Protein AF-0000000079482031 (afdb_homodimer)

Structure (mmCIF, N/CA/C/O backbone):
data_AF-0000000079482031-model_v1
#
loop_
_entity.id
_entity.type
_entity.pdbx_description
1 polymer 'Uncharacterized protein'
#
loop_
_atom_site.group_PDB
_atom_site.id
_atom_site.type_symbol
_atom_site.label_atom_id
_atom_site.label_alt_id
_atom_site.label_comp_id
_atom_site.label_asym_id
_atom_site.label_entity_id
_atom_site.label_seq_id
_atom_site.pdbx_PDB_ins_code
_atom_site.Cartn_x
_atom_site.Cartn_y
_atom_site.Cartn_z
_atom_site.occupancy
_atom_site.B_iso_or_equiv
_atom_site.auth_seq_id
_atom_site.auth_comp_id
_atom_site.auth_asym_id
_atom_site.auth_atom_id
_atom_site.pdbx_PDB_model_num
ATOM 1 N N . MET A 1 1 ? -10.719 22.078 0.914 1 43.09 1 MET A N 1
ATOM 2 C CA . MET A 1 1 ? -10.297 21.297 2.076 1 43.09 1 MET A CA 1
ATOM 3 C C . MET A 1 1 ? -8.875 20.781 1.896 1 43.09 1 MET A C 1
ATOM 5 O O . MET A 1 1 ? -8.547 20.219 0.852 1 43.09 1 MET A O 1
ATOM 9 N N . THR A 1 2 ? -7.809 21.406 2.664 1 61.31 2 THR A N 1
ATOM 10 C CA . THR A 1 2 ? -6.441 20.906 2.568 1 61.31 2 THR A CA 1
ATOM 11 C C . THR A 1 2 ? -6.168 19.875 3.656 1 61.31 2 THR A C 1
ATOM 13 O O . THR A 1 2 ? -6.797 19.906 4.715 1 61.31 2 THR A O 1
ATOM 16 N N . MET A 1 3 ? -5.488 18.828 3.314 1 66.75 3 MET A N 1
ATOM 17 C CA . MET A 1 3 ? -5.086 17.781 4.25 1 66.75 3 MET A CA 1
ATOM 18 C C . MET A 1 3 ? -4.516 18.391 5.531 1 66.75 3 MET A C 1
ATOM 20 O O . MET A 1 3 ? -4.742 17.859 6.621 1 66.75 3 MET A O 1
ATOM 24 N N . SER A 1 4 ? -3.998 19.562 5.426 1 71.5 4 SER A N 1
ATOM 25 C CA . SER A 1 4 ? -3.316 20.172 6.57 1 71.5 4 SER A CA 1
ATOM 26 C C . SER A 1 4 ? -4.312 20.656 7.613 1 71.5 4 SER A C 1
ATOM 28 O O . SER A 1 4 ? -4 20.703 8.805 1 71.5 4 SER A O 1
ATOM 30 N N . GLN A 1 5 ? -5.488 20.938 7.176 1 78.5 5 GLN A N 1
ATOM 31 C CA . GLN A 1 5 ? -6.477 21.438 8.125 1 78.5 5 GLN A CA 1
ATOM 32 C C . GLN A 1 5 ? -7.438 20.328 8.555 1 78.5 5 GLN A C 1
ATOM 34 O O . GLN A 1 5 ? -7.82 20.266 9.727 1 78.5 5 GLN A O 1
ATOM 39 N N . GLU A 1 6 ? -7.648 19.484 7.766 1 85.56 6 GLU A N 1
ATOM 40 C CA . GLU A 1 6 ? -8.703 18.5 7.996 1 85.56 6 GLU A CA 1
ATOM 41 C C . GLU A 1 6 ? -8.18 17.312 8.805 1 85.56 6 GLU A C 1
ATOM 43 O O . GLU A 1 6 ? -8.883 16.797 9.672 1 85.56 6 GLU A O 1
ATOM 48 N N . LEU A 1 7 ? -6.957 16.984 8.555 1 88.81 7 LEU A N 1
ATOM 49 C CA . LEU A 1 7 ? -6.41 15.781 9.172 1 88.81 7 LEU A CA 1
ATOM 50 C C . LEU A 1 7 ? -6.227 15.977 10.672 1 88.81 7 LEU A C 1
ATOM 52 O O . LEU A 1 7 ? -6.664 15.148 11.469 1 88.81 7 LEU A O 1
ATOM 56 N N . PRO A 1 8 ? -5.672 17.172 11.023 1 89.31 8 PRO A N 1
ATOM 57 C CA . PRO A 1 8 ? -5.566 17.391 12.469 1 89.31 8 PRO A CA 1
ATOM 58 C C . PRO A 1 8 ? -6.926 17.406 13.164 1 89.31 8 PRO A C 1
ATOM 60 O O . PRO A 1 8 ? -7.059 16.875 14.273 1 89.31 8 PRO A O 1
ATOM 63 N N . LYS A 1 9 ? -7.898 17.922 12.555 1 90.81 9 LYS A N 1
ATOM 64 C CA . LYS A 1 9 ? -9.242 17.953 13.125 1 90.81 9 LYS A CA 1
ATOM 65 C C . LYS A 1 9 ? -9.805 16.547 13.297 1 90.81 9 LYS A C 1
ATOM 67 O O . LYS A 1 9 ? -10.383 16.219 14.328 1 90.81 9 LYS A O 1
ATOM 72 N N . ALA A 1 10 ? -9.617 15.734 12.344 1 92.38 10 ALA A N 1
ATOM 73 C CA . ALA A 1 10 ? -10.094 14.359 12.406 1 92.38 10 ALA A CA 1
ATOM 74 C C . ALA A 1 10 ? -9.383 13.578 13.508 1 92.38 10 ALA A C 1
ATOM 76 O O . ALA A 1 10 ? -10.016 12.828 14.25 1 92.38 10 ALA A O 1
ATOM 77 N N . LEU A 1 11 ? -8.109 13.82 13.578 1 92.12 11 LEU A N 1
ATOM 78 C CA . LEU A 1 11 ? -7.332 13.102 14.586 1 92.12 11 LEU A CA 1
ATOM 79 C C . LEU A 1 11 ? -7.719 13.547 15.992 1 92.12 11 LEU A C 1
ATOM 81 O O . LEU A 1 11 ? -7.73 12.734 16.922 1 92.12 11 LEU A O 1
ATOM 85 N N . THR A 1 12 ? -7.992 14.812 16.125 1 92.19 12 THR A N 1
ATOM 86 C CA . THR A 1 12 ? -8.445 15.32 17.406 1 92.19 12 THR A CA 1
ATOM 87 C C . THR A 1 12 ? -9.797 14.719 17.781 1 92.19 12 THR A C 1
ATOM 89 O O . THR A 1 12 ? -10.008 14.312 18.938 1 92.19 12 THR A O 1
ATOM 92 N N . LYS A 1 13 ? -10.609 14.617 16.906 1 93.69 13 LYS A N 1
ATOM 93 C CA . LYS A 1 13 ? -11.977 14.156 17.172 1 93.69 13 LYS A CA 1
ATOM 94 C C . LYS A 1 13 ? -12.008 12.656 17.422 1 93.69 13 LYS A C 1
ATOM 96 O O . LYS A 1 13 ? -12.688 12.188 18.344 1 93.69 13 LYS A O 1
ATOM 101 N N . PHE A 1 14 ? -11.289 11.852 16.609 1 94.5 14 PHE A N 1
ATOM 102 C CA . PHE A 1 14 ? -11.484 10.406 16.609 1 94.5 14 PHE A CA 1
ATOM 103 C C . PHE A 1 14 ? -10.344 9.711 17.344 1 94.5 14 PHE A C 1
ATOM 105 O O . PHE A 1 14 ? -10.508 8.586 17.828 1 94.5 14 PHE A O 1
ATOM 112 N N . GLY A 1 15 ? -9.219 10.344 17.328 1 89.75 15 GLY A N 1
ATOM 113 C CA . GLY A 1 15 ? -8.07 9.758 18.016 1 89.75 15 GLY A CA 1
ATOM 114 C C . GLY A 1 15 ? -7.727 8.367 17.516 1 89.75 15 GLY A C 1
ATOM 115 O O . GLY A 1 15 ? -7.562 8.164 16.312 1 89.75 15 GLY A O 1
ATOM 116 N N . SER A 1 16 ? -7.699 7.41 18.5 1 86.81 16 SER A N 1
ATOM 117 C CA . SER A 1 16 ? -7.25 6.059 18.188 1 86.81 16 SER A CA 1
ATOM 118 C C . SER A 1 16 ? -8.367 5.246 17.547 1 86.81 16 SER A C 1
ATOM 120 O O . SER A 1 16 ? -8.141 4.105 17.125 1 86.81 16 SER A O 1
ATOM 122 N N . ASP A 1 17 ? -9.508 5.855 17.391 1 91.06 17 ASP A N 1
ATOM 123 C CA . ASP A 1 17 ? -10.625 5.129 16.797 1 91.06 17 ASP A CA 1
ATOM 124 C C . ASP A 1 17 ? -10.547 5.145 15.266 1 91.06 17 ASP A C 1
ATOM 126 O O . ASP A 1 17 ? -11.367 4.516 14.594 1 91.06 17 ASP A O 1
ATOM 130 N N . ILE A 1 18 ? -9.578 5.883 14.75 1 91.44 18 ILE A N 1
ATOM 131 C CA . ILE A 1 18 ? -9.305 5.809 13.32 1 91.44 18 ILE A CA 1
ATOM 132 C C . ILE A 1 18 ? -7.84 5.453 13.086 1 91.44 18 ILE A C 1
ATOM 134 O O . ILE A 1 18 ? -6.992 5.695 13.945 1 91.44 18 ILE A O 1
ATOM 138 N N . PHE A 1 19 ? -7.598 4.773 12.016 1 91.5 19 PHE A N 1
ATOM 139 C CA . PHE A 1 19 ? -6.266 4.477 11.508 1 91.5 19 PHE A CA 1
ATOM 140 C C . PHE A 1 19 ? -6.027 5.168 10.172 1 91.5 19 PHE A C 1
ATOM 142 O O . PHE A 1 19 ? -6.789 4.977 9.219 1 91.5 19 PHE A O 1
ATOM 149 N N . VAL A 1 20 ? -5.02 6.023 10.18 1 91.62 20 VAL A N 1
ATOM 150 C CA . VAL A 1 20 ? -4.766 6.816 8.977 1 91.62 20 VAL A CA 1
ATOM 151 C C . VAL A 1 20 ? -3.461 6.363 8.328 1 91.62 20 VAL A C 1
ATOM 153 O O . VAL A 1 20 ? -2.43 6.258 9 1 91.62 20 VAL A O 1
ATOM 156 N N . SER A 1 21 ? -3.531 6.047 7.129 1 90.81 21 SER A N 1
ATOM 157 C CA . SER A 1 21 ? -2.348 5.785 6.316 1 90.81 21 SER A CA 1
ATOM 158 C C . SER A 1 21 ? -2.229 6.785 5.172 1 90.81 21 SER A C 1
ATOM 160 O O . SER A 1 21 ? -3.201 7.035 4.457 1 90.81 21 SER A O 1
ATOM 162 N N . LEU A 1 22 ? -1.045 7.32 5.008 1 91.88 22 LEU A N 1
ATOM 163 C CA . LEU A 1 22 ? -0.801 8.328 3.98 1 91.88 22 LEU A CA 1
ATOM 164 C C . LEU A 1 22 ? 0.03 7.746 2.842 1 91.88 22 LEU A C 1
ATOM 166 O O . LEU A 1 22 ? 0.945 6.953 3.076 1 91.88 22 LEU A O 1
ATOM 170 N N . VAL A 1 23 ? -0.318 8.109 1.664 1 93.62 23 VAL A N 1
ATOM 171 C CA . VAL A 1 23 ? 0.453 7.766 0.473 1 93.62 23 VAL A CA 1
ATOM 172 C C . VAL A 1 23 ? 1.045 9.031 -0.14 1 93.62 23 VAL A C 1
ATOM 174 O O . VAL A 1 23 ? 0.424 9.664 -1 1 93.62 23 VAL A O 1
ATOM 177 N N . PRO A 1 24 ? 2.217 9.391 0.284 1 92.69 24 PRO A N 1
ATOM 178 C CA . PRO A 1 24 ? 2.828 10.633 -0.193 1 92.69 24 PRO A CA 1
ATOM 179 C C . PRO A 1 24 ? 3.426 10.5 -1.592 1 92.69 24 PRO A C 1
ATOM 181 O O . PRO A 1 24 ? 4.621 10.234 -1.732 1 92.69 24 PRO A O 1
ATOM 184 N N . TYR A 1 25 ? 2.688 10.719 -2.582 1 91.12 25 TYR A N 1
ATOM 185 C CA . TYR A 1 25 ? 3.156 10.602 -3.959 1 91.12 25 TYR A CA 1
ATOM 186 C C . TYR A 1 25 ? 2.662 11.773 -4.801 1 91.12 25 TYR A C 1
ATOM 188 O O . TYR A 1 25 ? 3.396 12.297 -5.645 1 91.12 25 TYR A O 1
ATOM 196 N N . GLY A 1 26 ? 1.445 12.266 -4.484 1 81.19 26 GLY A N 1
ATOM 197 C CA . GLY A 1 26 ? 0.885 13.359 -5.262 1 81.19 26 GLY A CA 1
ATOM 198 C C . GLY A 1 26 ? 0.771 13.039 -6.742 1 81.19 26 GLY A C 1
ATOM 199 O O . GLY A 1 26 ? 0.485 11.898 -7.117 1 81.19 26 GLY A O 1
ATOM 200 N N . PHE A 1 27 ? 0.741 14.055 -7.512 1 85.06 27 PHE A N 1
ATOM 201 C CA . PHE A 1 27 ? 0.79 13.898 -8.961 1 85.06 27 PHE A CA 1
ATOM 202 C C . PHE A 1 27 ? 2.23 13.773 -9.445 1 85.06 27 PHE A C 1
ATOM 204 O O . PHE A 1 27 ? 2.84 14.758 -9.859 1 85.06 27 PHE A O 1
ATOM 211 N N . ALA A 1 28 ? 2.795 12.695 -9.289 1 89.81 28 ALA A N 1
ATOM 212 C CA . ALA A 1 28 ? 4.184 12.406 -9.633 1 89.81 28 ALA A CA 1
ATOM 213 C C . ALA A 1 28 ? 4.273 11.219 -10.594 1 89.81 28 ALA A C 1
ATOM 215 O O . ALA A 1 28 ? 3.266 10.586 -10.898 1 89.81 28 ALA A O 1
ATOM 216 N N . ASP A 1 29 ? 5.398 11.117 -11.148 1 89.5 29 ASP A N 1
ATOM 217 C CA . ASP A 1 29 ? 5.695 10 -12.039 1 89.5 29 ASP A CA 1
ATOM 218 C C . ASP A 1 29 ? 7.117 9.484 -11.82 1 89.5 29 ASP A C 1
ATOM 220 O O . ASP A 1 29 ? 8.078 10.258 -11.867 1 89.5 29 ASP A O 1
ATOM 224 N N . MET A 1 30 ? 7.172 8.227 -11.508 1 86.88 30 MET A N 1
ATOM 225 C CA . MET A 1 30 ? 8.477 7.605 -11.32 1 86.88 30 MET A CA 1
ATOM 226 C C . MET A 1 30 ? 8.68 6.453 -12.305 1 86.88 30 MET A C 1
ATOM 228 O O . MET A 1 30 ? 7.816 5.582 -12.43 1 86.88 30 MET A O 1
ATOM 232 N N . LYS A 1 31 ? 9.797 6.516 -13.016 1 83.12 31 LYS A N 1
ATOM 233 C CA . LYS A 1 31 ? 10.172 5.457 -13.945 1 83.12 31 LYS A CA 1
ATOM 234 C C . LYS A 1 31 ? 11.531 4.867 -13.594 1 83.12 31 LYS A C 1
ATOM 236 O O . LYS A 1 31 ? 12.461 5.598 -13.242 1 83.12 31 LYS A O 1
ATOM 241 N N . ILE A 1 32 ? 11.516 3.594 -13.562 1 77.94 32 ILE A N 1
ATOM 242 C CA . ILE A 1 32 ? 12.766 2.881 -13.328 1 77.94 32 ILE A CA 1
ATOM 243 C C . ILE A 1 32 ? 13.289 2.311 -14.648 1 77.94 32 ILE A C 1
ATOM 245 O O . ILE A 1 32 ? 12.586 1.565 -15.328 1 77.94 32 ILE A O 1
ATOM 249 N N . GLY A 1 33 ? 14.453 2.711 -14.922 1 77.31 33 GLY A N 1
ATOM 250 C CA . GLY A 1 33 ? 15.062 2.227 -16.141 1 77.31 33 GLY A CA 1
ATOM 251 C C . GLY A 1 33 ? 15.648 0.834 -16.016 1 77.31 33 GLY A C 1
ATOM 252 O O . GLY A 1 33 ? 15.758 0.307 -14.898 1 77.31 33 GLY A O 1
ATOM 253 N N . PRO A 1 34 ? 15.977 0.22 -17.219 1 72.12 34 PRO A N 1
ATOM 254 C CA . PRO A 1 34 ? 16.484 -1.152 -17.234 1 72.12 34 PRO A CA 1
ATOM 255 C C . PRO A 1 34 ? 17.75 -1.324 -16.406 1 72.12 34 PRO A C 1
ATOM 257 O O . PRO A 1 34 ? 18.016 -2.416 -15.891 1 72.12 34 PRO A O 1
ATOM 260 N N . ASN A 1 35 ? 18.531 -0.229 -16.234 1 70.12 35 ASN A N 1
ATOM 261 C CA . ASN A 1 35 ? 19.781 -0.3 -15.477 1 70.12 35 ASN A CA 1
ATOM 262 C C . ASN A 1 35 ? 19.578 0.161 -14.031 1 70.12 35 ASN A C 1
ATOM 264 O O . ASN A 1 35 ? 20.547 0.444 -13.328 1 70.12 35 ASN A O 1
ATOM 268 N N . GLY A 1 36 ? 18.344 0.373 -13.734 1 71.12 36 GLY A N 1
ATOM 269 C CA . GLY A 1 36 ? 18.078 0.812 -12.383 1 71.12 36 GLY A CA 1
ATOM 270 C C . GLY A 1 36 ? 18.031 2.322 -12.234 1 71.12 36 GLY A C 1
ATOM 271 O O . GLY A 1 36 ? 17.875 2.842 -11.133 1 71.12 36 GLY A O 1
ATOM 272 N N . SER A 1 37 ? 18.203 2.984 -13.359 1 79.75 37 SER A N 1
ATOM 273 C CA . SER A 1 37 ? 18.094 4.438 -13.312 1 79.75 37 SER A CA 1
ATOM 274 C C . SER A 1 37 ? 16.703 4.883 -12.883 1 79.75 37 SER A C 1
ATOM 276 O O . SER A 1 37 ? 15.711 4.215 -13.188 1 79.75 37 SER A O 1
ATOM 278 N N . VAL A 1 38 ? 16.75 6.02 -12.094 1 84.31 38 VAL A N 1
ATOM 279 C CA . VAL A 1 38 ? 15.469 6.488 -11.547 1 84.31 38 VAL A CA 1
ATOM 280 C C . VAL A 1 38 ? 15.164 7.883 -12.094 1 84.31 38 VAL A C 1
ATOM 28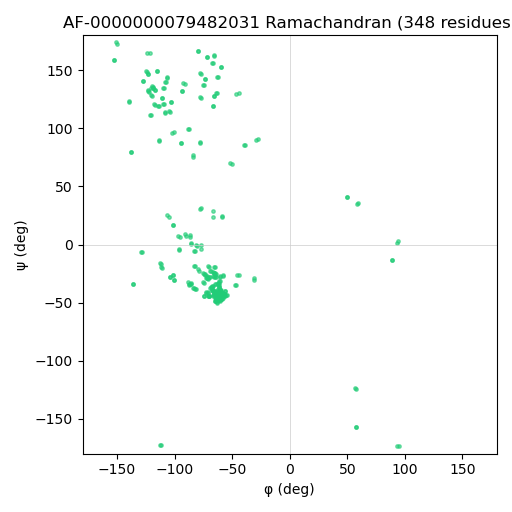2 O O . VAL A 1 38 ? 16 8.781 -12.016 1 84.31 38 VAL A O 1
ATOM 285 N N . ASN A 1 39 ? 14.055 7.973 -12.766 1 86.75 39 ASN A N 1
ATOM 286 C CA . ASN A 1 39 ? 13.477 9.266 -13.117 1 86.75 39 ASN A CA 1
ATOM 287 C C . ASN A 1 39 ? 12.227 9.562 -12.305 1 86.75 39 ASN A C 1
ATOM 289 O O . ASN A 1 39 ? 11.227 8.852 -12.414 1 86.75 39 ASN A O 1
ATOM 293 N N . PHE A 1 40 ? 12.414 10.547 -11.516 1 89.69 40 PHE A N 1
ATOM 294 C CA . PHE A 1 40 ? 11.32 10.922 -10.625 1 89.69 40 PHE A CA 1
ATOM 295 C C . PHE A 1 40 ? 10.883 12.359 -10.875 1 89.69 40 PHE A C 1
ATOM 297 O O . PHE A 1 40 ? 11.633 13.297 -10.609 1 89.69 40 PHE A O 1
ATOM 304 N N . TYR A 1 41 ? 9.68 12.492 -11.406 1 90.25 41 TYR A N 1
ATOM 305 C CA . TYR A 1 41 ? 9.094 13.789 -11.719 1 90.25 41 TYR A CA 1
ATOM 306 C C . TYR A 1 41 ? 7.945 14.117 -10.773 1 90.25 41 TYR A C 1
ATOM 308 O O . TYR A 1 41 ? 7.121 13.258 -10.461 1 90.25 41 TYR A O 1
ATOM 316 N N . CYS A 1 42 ? 7.957 15.32 -10.297 1 90.12 42 CYS A N 1
ATOM 317 C CA . CYS A 1 42 ? 6.879 15.781 -9.438 1 90.12 42 CYS A CA 1
ATOM 318 C C . CYS A 1 42 ? 6.223 17.031 -10.008 1 90.12 42 CYS A C 1
ATOM 320 O O . CYS A 1 42 ? 6.906 17.891 -10.562 1 90.12 42 CYS A O 1
ATOM 322 N N . HIS A 1 43 ? 4.93 17.125 -9.766 1 84.75 43 HIS A N 1
ATOM 323 C CA . HIS A 1 43 ? 4.117 18.188 -10.352 1 84.75 43 HIS A CA 1
ATOM 324 C C . HIS A 1 43 ? 4.605 19.562 -9.914 1 84.75 43 HIS A C 1
ATOM 326 O O . HIS A 1 43 ? 4.668 20.5 -10.727 1 84.75 43 HIS A O 1
ATOM 332 N N . HIS A 1 44 ? 5.035 19.812 -8.656 1 82.94 44 HIS A N 1
ATOM 333 C CA . HIS A 1 44 ? 5.457 21.109 -8.164 1 82.94 44 HIS A CA 1
ATOM 334 C C . HIS A 1 44 ? 6.977 21.188 -8.023 1 82.94 44 HIS A C 1
ATOM 336 O O . HIS A 1 44 ? 7.488 21.844 -7.109 1 82.94 44 HIS A O 1
ATOM 342 N N . GLY A 1 45 ? 7.648 20.328 -8.805 1 86.12 45 GLY A N 1
ATOM 343 C CA . GLY A 1 45 ? 9.094 20.453 -8.922 1 86.12 45 GLY A CA 1
ATOM 344 C C . GLY A 1 45 ? 9.844 19.547 -7.957 1 86.12 45 GLY A C 1
ATOM 345 O O . GLY A 1 45 ? 9.234 18.734 -7.25 1 86.12 45 GLY A O 1
ATOM 346 N N . PRO A 1 46 ? 11.203 19.734 -7.941 1 87 46 PRO A N 1
ATOM 347 C CA . PRO A 1 46 ? 12.086 18.797 -7.227 1 87 46 PRO A CA 1
ATOM 348 C C . PRO A 1 46 ? 11.844 18.812 -5.719 1 87 46 PRO A C 1
ATOM 350 O O . PRO A 1 46 ? 12.008 17.781 -5.059 1 87 46 PRO A O 1
ATOM 353 N N . ASP A 1 47 ? 11.5 19.969 -5.184 1 87.38 47 ASP A N 1
ATOM 354 C CA . ASP A 1 47 ? 11.266 20.047 -3.744 1 87.38 47 ASP A CA 1
ATOM 355 C C . ASP A 1 47 ? 10.125 19.109 -3.324 1 87.38 47 ASP A C 1
ATOM 357 O O . ASP A 1 47 ? 10.172 18.5 -2.252 1 87.38 47 ASP A O 1
ATOM 361 N N . GLU A 1 48 ? 9.109 19.031 -4.141 1 88.19 48 GLU A N 1
ATOM 362 C CA . GLU A 1 48 ? 8.008 18.125 -3.857 1 88.19 48 GLU A CA 1
ATOM 363 C C . GLU A 1 48 ? 8.484 16.672 -3.854 1 88.19 48 GLU A C 1
ATOM 365 O O . GLU A 1 48 ? 8.078 15.883 -2.994 1 88.19 48 GLU A O 1
ATOM 370 N N . CYS A 1 49 ? 9.359 16.359 -4.785 1 92.31 49 CYS A N 1
ATOM 371 C CA . CYS A 1 49 ? 9.914 15.008 -4.852 1 92.31 49 CYS A CA 1
ATOM 372 C C . CYS A 1 49 ? 10.727 14.688 -3.602 1 92.31 49 CYS A C 1
ATOM 374 O O . CYS A 1 49 ? 10.633 13.586 -3.062 1 92.31 49 CYS A O 1
ATOM 376 N N . ILE A 1 50 ? 11.461 15.664 -3.223 1 91.38 50 ILE A N 1
ATOM 377 C CA . ILE A 1 50 ? 12.242 15.492 -2.004 1 91.38 50 ILE A CA 1
ATOM 378 C C . ILE A 1 50 ? 11.312 15.25 -0.82 1 91.38 50 ILE A C 1
ATOM 380 O O . ILE A 1 50 ? 11.523 14.328 -0.03 1 91.38 50 ILE A O 1
ATOM 384 N N . GLY A 1 51 ? 10.297 16.031 -0.705 1 92.44 51 GLY A N 1
ATOM 385 C CA . GLY A 1 51 ? 9.32 15.859 0.36 1 92.44 51 GLY A CA 1
ATOM 386 C C . GLY A 1 51 ? 8.656 14.5 0.342 1 92.44 51 GLY A C 1
ATOM 387 O O . GLY A 1 51 ? 8.523 13.852 1.385 1 92.44 51 GLY A O 1
ATOM 388 N N . ASN A 1 52 ? 8.273 14.07 -0.849 1 93.44 52 ASN A N 1
ATOM 389 C CA . ASN A 1 52 ? 7.672 12.75 -0.995 1 93.44 52 ASN A CA 1
ATOM 390 C C . ASN A 1 52 ? 8.594 11.648 -0.481 1 93.44 52 ASN A C 1
ATOM 392 O O . ASN A 1 52 ? 8.156 10.727 0.201 1 93.44 52 ASN A O 1
ATOM 396 N N . ALA A 1 53 ? 9.828 11.789 -0.821 1 94.69 53 ALA A N 1
ATOM 397 C CA . ALA A 1 53 ? 10.797 10.781 -0.398 1 94.69 53 ALA A CA 1
ATOM 398 C C . ALA A 1 53 ? 10.953 10.773 1.12 1 94.69 53 ALA A C 1
ATOM 400 O O . ALA A 1 53 ? 10.984 9.703 1.738 1 94.69 53 ALA A O 1
ATOM 401 N N . TRP A 1 54 ? 11.023 11.953 1.703 1 95.12 54 TRP A N 1
ATOM 402 C CA . TRP A 1 54 ? 11.133 12.047 3.156 1 95.12 54 TRP A CA 1
ATOM 403 C C . TRP A 1 54 ? 9.906 11.445 3.832 1 95.12 54 TRP A C 1
ATOM 405 O O . TRP A 1 54 ? 10.031 10.695 4.805 1 95.12 54 TRP A O 1
ATOM 415 N N . HIS A 1 55 ? 8.789 11.742 3.328 1 95.56 55 HIS A N 1
ATOM 416 C CA . HIS A 1 55 ? 7.555 11.211 3.896 1 95.56 55 HIS A CA 1
ATOM 417 C C . HIS A 1 55 ? 7.453 9.703 3.697 1 95.56 55 HIS A C 1
ATOM 419 O O . HIS A 1 55 ? 7.008 8.984 4.594 1 95.56 55 HIS A O 1
ATOM 425 N N . ALA A 1 56 ? 7.875 9.25 2.562 1 95.38 56 ALA A N 1
ATOM 426 C CA . ALA A 1 56 ? 7.902 7.809 2.34 1 95.38 56 ALA A CA 1
ATOM 427 C C . ALA A 1 56 ? 8.836 7.121 3.33 1 95.38 56 ALA A C 1
ATOM 429 O O . ALA A 1 56 ? 8.5 6.078 3.893 1 95.38 56 ALA A O 1
ATOM 430 N N . CYS A 1 57 ? 9.977 7.707 3.549 1 94.69 57 CYS A N 1
ATOM 431 C CA . CYS A 1 57 ? 10.961 7.148 4.469 1 94.69 57 CYS A CA 1
ATOM 432 C C . CYS A 1 57 ? 10.43 7.133 5.895 1 94.69 57 CYS A C 1
ATOM 434 O O . CYS A 1 57 ? 10.828 6.289 6.703 1 94.69 57 CYS A O 1
ATOM 436 N N . SER A 1 58 ? 9.492 7.996 6.191 1 94.25 58 SER A N 1
ATOM 437 C CA . SER A 1 58 ? 8.922 8.016 7.535 1 94.25 58 SER A CA 1
ATOM 438 C C . SER A 1 58 ? 8.148 6.738 7.832 1 94.25 58 SER A C 1
ATOM 440 O O . SER A 1 58 ? 7.996 6.352 8.992 1 94.25 58 SER A O 1
ATOM 442 N N . HIS A 1 59 ? 7.68 6.082 6.809 1 91.75 59 HIS A N 1
ATOM 443 C CA . HIS A 1 59 ? 7.012 4.797 6.988 1 91.75 59 HIS A CA 1
ATOM 444 C C . HIS A 1 59 ? 7.969 3.752 7.551 1 91.75 59 HIS A C 1
ATOM 446 O O . HIS A 1 59 ? 7.539 2.787 8.188 1 91.75 59 HIS A O 1
ATOM 452 N N . PHE A 1 60 ? 9.234 3.955 7.297 1 88.88 60 PHE A N 1
ATOM 453 C CA . PHE A 1 60 ? 10.242 2.988 7.719 1 88.88 60 PHE A CA 1
ATOM 454 C C . PHE A 1 60 ? 10.68 3.258 9.156 1 88.88 60 PHE A C 1
ATOM 456 O O . PHE A 1 60 ? 10.852 2.324 9.938 1 88.88 60 PHE A O 1
ATOM 463 N N . TYR A 1 61 ? 10.711 4.5 9.57 1 90.38 61 TYR A N 1
ATOM 464 C CA . TYR A 1 61 ? 11.422 4.824 10.797 1 90.38 61 TYR A CA 1
ATOM 465 C C . TYR A 1 61 ? 10.453 5.266 11.891 1 90.38 61 TYR A C 1
ATOM 467 O O . TYR A 1 61 ? 10.812 5.297 13.07 1 90.38 61 TYR A O 1
ATOM 475 N N . MET A 1 62 ? 9.234 5.605 11.516 1 90.94 62 MET A N 1
ATOM 476 C CA . MET A 1 62 ? 8.305 6.172 12.492 1 90.94 62 MET A CA 1
ATOM 477 C C . MET A 1 62 ? 7.109 5.246 12.703 1 90.94 62 MET A C 1
ATOM 479 O O . MET A 1 62 ? 6.691 4.539 11.789 1 90.94 62 MET A O 1
ATOM 483 N N . SER A 1 63 ? 6.594 5.312 13.953 1 87.75 63 SER A N 1
ATOM 484 C CA . SER A 1 63 ? 5.293 4.691 14.188 1 87.75 63 SER A CA 1
ATOM 485 C C . SER A 1 63 ? 4.191 5.41 13.414 1 87.75 63 SER A C 1
ATOM 487 O O . SER A 1 63 ? 4.375 6.547 12.969 1 87.75 63 SER A O 1
ATOM 489 N N . PRO A 1 64 ? 3.076 4.746 13.273 1 88.19 64 PRO A N 1
ATOM 490 C CA . PRO A 1 64 ? 1.982 5.41 12.555 1 88.19 64 PRO A CA 1
ATOM 491 C C . PRO A 1 64 ? 1.62 6.766 13.156 1 88.19 64 PRO A C 1
ATOM 493 O O . PRO A 1 64 ? 1.424 7.738 12.43 1 88.19 64 PRO A O 1
ATOM 496 N N . LYS A 1 65 ? 1.548 6.82 14.406 1 88.31 65 LYS A N 1
ATOM 497 C CA . LYS A 1 65 ? 1.201 8.07 15.07 1 88.31 65 LYS A CA 1
ATOM 498 C C . LYS A 1 65 ? 2.27 9.133 14.836 1 88.31 65 LYS A C 1
ATOM 500 O O . LYS A 1 65 ? 1.955 10.273 14.469 1 88.31 65 LYS A O 1
ATOM 505 N N . GLU A 1 66 ? 3.518 8.766 15.039 1 91.81 66 GLU A N 1
ATOM 506 C CA . GLU A 1 66 ? 4.625 9.695 14.828 1 91.81 66 GLU A CA 1
ATOM 507 C C . GLU A 1 66 ? 4.652 10.203 13.391 1 91.81 66 GLU A C 1
ATOM 509 O O . GLU A 1 66 ? 4.902 11.391 13.148 1 91.81 66 GLU A O 1
ATOM 514 N N . ARG A 1 67 ? 4.449 9.312 12.539 1 93.06 67 ARG A N 1
ATOM 515 C CA . ARG A 1 67 ? 4.461 9.648 11.117 1 93.06 67 ARG A CA 1
ATOM 516 C C . ARG A 1 67 ? 3.383 10.68 10.789 1 93.06 67 ARG A C 1
ATOM 518 O O . ARG A 1 67 ? 3.631 11.633 10.047 1 93.06 67 ARG A O 1
ATOM 525 N N . LEU A 1 68 ? 2.244 10.492 11.344 1 91.06 68 LEU A N 1
ATOM 526 C CA . LEU A 1 68 ? 1.152 11.422 11.102 1 91.06 68 LEU A CA 1
ATOM 527 C C . LEU A 1 68 ? 1.492 12.812 11.641 1 91.06 68 LEU A C 1
ATOM 529 O O . LEU A 1 68 ? 1.252 13.82 10.969 1 91.06 68 LEU A O 1
ATOM 533 N N . GLU A 1 69 ? 1.985 12.844 12.812 1 90.88 69 GLU A N 1
ATOM 534 C CA . GLU A 1 69 ? 2.4 14.109 13.391 1 90.88 69 GLU A CA 1
ATOM 535 C C . GLU A 1 69 ? 3.473 14.789 12.539 1 90.88 69 GLU A C 1
ATOM 537 O O . GLU A 1 69 ? 3.438 16 12.336 1 90.88 69 GLU A O 1
ATOM 542 N N . TYR A 1 70 ? 4.395 13.992 12.117 1 93.56 70 TYR A N 1
ATOM 543 C CA . TYR A 1 70 ? 5.473 14.5 11.281 1 93.56 70 TYR A CA 1
ATOM 544 C C . TYR A 1 70 ? 4.922 15.102 9.992 1 93.56 70 TYR A C 1
ATOM 546 O O . TYR A 1 70 ? 5.305 16.203 9.602 1 93.56 70 TYR A O 1
ATOM 554 N N . VAL A 1 71 ? 4.039 14.43 9.336 1 91.12 71 VAL A N 1
ATOM 555 C CA . VAL A 1 71 ? 3.48 14.883 8.062 1 91.12 71 VAL A CA 1
ATOM 556 C C . VAL A 1 71 ? 2.65 16.141 8.289 1 91.12 71 VAL A C 1
ATOM 558 O O . VAL A 1 71 ? 2.754 17.109 7.52 1 91.12 71 VAL A O 1
ATOM 561 N N . ILE A 1 72 ? 1.845 16.172 9.32 1 88.69 72 ILE A N 1
ATOM 562 C CA . ILE A 1 72 ? 1.034 17.344 9.633 1 88.69 72 ILE A CA 1
ATOM 563 C C . ILE A 1 72 ? 1.941 18.547 9.883 1 88.69 72 ILE A C 1
ATOM 565 O O . ILE A 1 72 ? 1.686 19.641 9.375 1 88.69 72 ILE A O 1
ATOM 569 N N . CYS A 1 73 ? 2.932 18.328 10.609 1 90.31 73 CYS A N 1
ATOM 570 C CA . CYS A 1 73 ? 3.887 19.391 10.906 1 90.31 73 CYS A CA 1
ATOM 571 C C . CYS A 1 73 ? 4.512 19.938 9.625 1 90.31 73 CYS A C 1
ATOM 573 O O . CYS A 1 73 ? 4.598 21.156 9.445 1 90.31 73 CYS A O 1
ATOM 575 N N . THR A 1 74 ? 4.934 19.062 8.766 1 90.25 74 THR A N 1
ATOM 576 C CA . THR A 1 74 ? 5.641 19.484 7.566 1 90.25 74 THR A CA 1
ATOM 577 C C . THR A 1 74 ? 4.688 20.156 6.582 1 90.25 74 THR A C 1
ATOM 579 O O . THR A 1 74 ? 5.09 21.031 5.82 1 90.25 74 THR A O 1
ATOM 582 N N . MET A 1 75 ? 3.482 19.75 6.656 1 81.81 75 MET A N 1
ATOM 583 C CA . MET A 1 75 ? 2.514 20.312 5.719 1 81.81 75 MET A CA 1
ATOM 584 C C . MET A 1 75 ? 1.979 21.641 6.219 1 81.81 75 MET A C 1
ATOM 586 O O . MET A 1 75 ? 1.537 22.469 5.426 1 81.81 75 MET A O 1
ATOM 590 N N . THR A 1 76 ? 1.784 21.719 7.512 1 74.56 76 THR A N 1
ATOM 591 C CA . THR A 1 76 ? 1.293 22.969 8.086 1 74.56 76 THR A CA 1
ATOM 592 C C . THR A 1 76 ? 2.387 24.031 8.078 1 74.56 76 THR A C 1
ATOM 594 O O . THR A 1 76 ? 2.096 25.219 8.133 1 7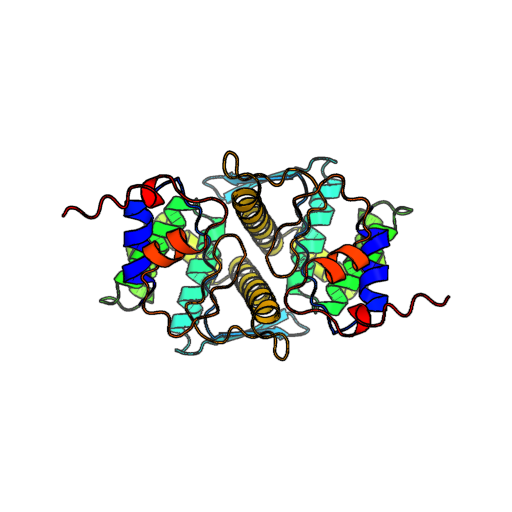4.56 76 THR A O 1
ATOM 597 N N . GLY A 1 77 ? 3.578 23.531 8.164 1 61.47 77 GLY A N 1
ATOM 598 C CA . GLY A 1 77 ? 4.668 24.484 8.258 1 61.47 77 GLY A CA 1
ATOM 599 C C . GLY A 1 77 ? 4.852 25.297 6.988 1 61.47 77 GLY A C 1
ATOM 600 O O . GLY A 1 77 ? 5.969 25.438 6.484 1 61.47 77 GLY A O 1
ATOM 601 N N . TYR A 1 78 ? 3.693 25.375 6.211 1 53.28 78 TYR A N 1
ATOM 602 C CA . TYR A 1 78 ? 3.689 26.188 5 1 53.28 78 TYR A CA 1
ATOM 603 C C . TYR A 1 78 ? 4.629 27.391 5.141 1 53.28 78 TYR A C 1
ATOM 605 O O . TYR A 1 78 ? 5.266 27.797 4.168 1 53.28 78 TYR A O 1
ATOM 613 N N . ARG A 1 79 ? 4.816 27.859 6.324 1 53.66 79 ARG A N 1
ATOM 614 C CA . ARG A 1 79 ? 5.613 29.078 6.387 1 53.66 79 ARG A CA 1
ATOM 615 C C . ARG A 1 79 ? 7.098 28.781 6.203 1 53.66 79 ARG A C 1
ATOM 617 O O . ARG A 1 79 ? 7.906 29.688 6.008 1 53.66 79 ARG A O 1
ATOM 624 N N . MET A 1 80 ? 7.344 27.531 6.039 1 59.56 80 MET A N 1
ATOM 625 C CA . MET A 1 80 ? 8.742 27.188 5.809 1 59.56 80 MET A CA 1
ATOM 626 C C . MET A 1 80 ? 8.906 26.422 4.496 1 59.56 80 MET A C 1
ATOM 628 O O . MET A 1 80 ? 7.969 25.766 4.031 1 59.56 80 MET A O 1
ATOM 632 N N . GLN A 1 81 ? 9.82 26.812 3.773 1 73.44 81 GLN A N 1
ATOM 633 C CA . GLN A 1 81 ? 10.188 26 2.623 1 73.44 81 GLN A CA 1
ATOM 634 C C . GLN A 1 81 ? 10.25 24.516 3 1 73.44 81 GLN A C 1
ATOM 636 O O . GLN A 1 81 ? 10.766 24.172 4.062 1 73.44 81 GLN A O 1
ATOM 641 N N . LEU A 1 82 ? 9.641 23.609 2.283 1 78.88 82 LEU A N 1
ATOM 642 C CA . LEU A 1 82 ? 9.445 22.188 2.559 1 78.88 82 LEU A CA 1
ATOM 643 C C . LEU A 1 82 ? 10.75 21.547 3.01 1 78.88 82 LEU A C 1
ATOM 645 O O . LEU A 1 82 ? 10.781 20.828 4.012 1 78.88 82 LEU A O 1
ATOM 649 N N . PRO A 1 83 ? 11.898 22 2.455 1 80.25 83 PRO A N 1
ATOM 650 C CA . PRO A 1 83 ? 13.141 21.359 2.895 1 80.25 83 PRO A CA 1
ATOM 651 C C . PRO A 1 83 ? 13.492 21.688 4.344 1 80.25 83 PRO A C 1
ATOM 653 O O . PRO A 1 83 ? 14 20.828 5.066 1 80.25 83 PRO A O 1
ATOM 656 N N . ARG A 1 84 ? 13.211 22.922 4.688 1 86.06 84 ARG A N 1
ATOM 657 C CA . ARG A 1 84 ? 13.477 23.297 6.07 1 86.06 84 ARG A CA 1
ATOM 658 C C . ARG A 1 84 ? 12.492 22.625 7.023 1 86.06 84 ARG A C 1
ATOM 660 O O . ARG A 1 84 ? 12.883 22.172 8.102 1 86.06 84 ARG A O 1
ATOM 667 N N . ALA A 1 85 ? 11.242 22.562 6.656 1 89.56 85 ALA A N 1
ATOM 668 C CA . ALA A 1 85 ? 10.211 21.953 7.488 1 89.56 85 ALA A CA 1
ATOM 669 C C . ALA A 1 85 ? 10.508 20.469 7.719 1 89.56 85 ALA A C 1
ATOM 671 O O . ALA A 1 85 ? 10.258 19.938 8.805 1 89.56 85 ALA A O 1
ATOM 672 N N . LEU A 1 86 ? 11.086 19.828 6.777 1 92.56 86 LEU A N 1
ATOM 673 C CA . LEU A 1 86 ? 11.398 18.406 6.867 1 92.56 86 LEU A CA 1
ATOM 674 C C . LEU A 1 86 ? 12.367 18.141 8.016 1 92.56 86 LEU A C 1
ATOM 676 O O . LEU A 1 86 ? 12.234 17.125 8.719 1 92.56 86 LEU A O 1
ATOM 680 N N . LYS A 1 87 ? 13.227 19.078 8.219 1 93 87 LYS A N 1
ATOM 681 C CA . LYS A 1 87 ? 14.234 18.891 9.266 1 93 87 LYS A CA 1
ATOM 682 C C . LYS A 1 87 ? 13.719 19.391 10.609 1 93 87 LYS A C 1
ATOM 684 O O . LYS A 1 87 ? 14 18.797 11.648 1 93 87 LYS A O 1
ATOM 689 N N . LYS A 1 88 ? 12.922 20.375 10.625 1 92.12 88 LYS A N 1
ATOM 690 C CA . LYS A 1 88 ? 12.516 21.047 11.859 1 92.12 88 LYS A CA 1
ATOM 691 C C . LYS A 1 88 ? 11.367 20.297 12.539 1 92.12 88 LYS A C 1
ATOM 693 O O . LYS A 1 88 ? 11.141 20.469 13.742 1 92.12 88 LYS A O 1
ATOM 698 N N . CYS A 1 89 ? 10.703 19.453 11.781 1 93.94 89 CYS A N 1
ATOM 699 C CA . CYS A 1 89 ? 9.508 18.812 12.305 1 93.94 89 CYS A CA 1
ATOM 700 C C . CYS A 1 89 ? 9.859 17.484 12.984 1 93.94 89 CYS A C 1
ATOM 702 O O . CYS A 1 89 ? 8.977 16.703 13.336 1 93.94 89 CYS A O 1
ATOM 704 N N . THR A 1 90 ? 11.086 17.172 13.172 1 94.12 90 THR A N 1
ATOM 705 C CA . THR A 1 90 ? 11.516 15.969 13.891 1 94.12 90 THR A CA 1
ATOM 706 C C . THR A 1 90 ? 12.859 16.203 14.57 1 94.12 90 THR A C 1
ATOM 708 O O . THR A 1 90 ? 13.445 17.281 14.453 1 94.12 90 THR A O 1
ATOM 711 N N . SER A 1 91 ? 13.344 15.234 15.375 1 95.06 91 SER A N 1
ATOM 712 C CA . SER A 1 91 ? 14.625 15.375 16.062 1 95.06 91 SER A CA 1
ATOM 713 C C . SER A 1 91 ? 15.781 15.367 15.062 1 95.06 91 SER A C 1
ATOM 715 O O . SER A 1 91 ? 15.664 14.805 13.969 1 95.06 91 SER A O 1
ATOM 717 N N . PRO A 1 92 ? 16.906 15.953 15.438 1 95.06 92 PRO A N 1
ATOM 718 C CA . PRO A 1 92 ? 18.062 15.969 14.531 1 95.06 92 PRO A CA 1
ATOM 719 C C . PRO A 1 92 ? 18.516 14.57 14.117 1 95.06 92 PRO A C 1
ATOM 721 O O . PRO A 1 92 ? 18.875 14.352 12.961 1 95.06 92 PRO A O 1
ATOM 724 N N . GLY A 1 93 ? 18.547 13.648 15.016 1 94 93 GLY A N 1
ATOM 725 C CA . GLY A 1 93 ? 18.891 12.273 14.695 1 94 93 GLY A CA 1
ATOM 726 C C . GLY A 1 93 ? 17.953 11.633 13.688 1 94 93 GLY A C 1
ATOM 727 O O . GLY A 1 93 ? 18.391 10.992 12.734 1 94 93 GLY A O 1
ATOM 728 N N . MET A 1 94 ? 16.672 11.805 13.898 1 94.25 94 MET A N 1
ATOM 729 C CA . MET A 1 94 ? 15.672 11.273 12.977 1 94.25 94 MET A CA 1
ATOM 730 C C . MET A 1 94 ? 15.766 11.961 11.625 1 94.25 94 MET A C 1
ATOM 732 O O . MET A 1 94 ? 15.648 11.312 10.586 1 94.25 94 MET A O 1
ATOM 736 N N . ALA A 1 95 ? 15.984 13.242 11.695 1 95.12 95 ALA A N 1
ATOM 737 C CA . ALA A 1 95 ? 16.125 13.984 10.438 1 95.12 95 ALA A CA 1
ATOM 738 C C . ALA A 1 95 ? 17.281 13.438 9.609 1 95.12 95 ALA A C 1
ATOM 740 O O . ALA A 1 95 ? 17.172 13.281 8.398 1 95.12 95 ALA A O 1
ATOM 741 N N . ALA A 1 96 ? 18.359 13.18 10.258 1 94.88 96 ALA A N 1
ATOM 742 C CA . ALA A 1 96 ? 19.531 12.625 9.57 1 94.88 96 ALA A CA 1
ATOM 743 C C . ALA A 1 96 ? 19.219 11.266 8.961 1 94.88 96 ALA A C 1
ATOM 745 O O . ALA A 1 96 ? 19.625 10.969 7.836 1 94.88 96 ALA A O 1
ATOM 746 N N . GLN A 1 97 ? 18.5 10.469 9.688 1 92.88 97 GLN A N 1
ATOM 747 C CA . GLN A 1 97 ? 18.094 9.148 9.195 1 92.88 97 GLN A CA 1
ATOM 748 C C . GLN A 1 97 ? 17.172 9.273 7.988 1 92.88 97 GLN A C 1
ATOM 750 O O . GLN A 1 97 ? 17.359 8.57 6.992 1 92.88 97 GLN A O 1
ATOM 755 N N . LEU A 1 98 ? 16.219 10.125 8.109 1 95.12 98 LEU A N 1
ATOM 756 C CA . LEU A 1 98 ? 15.273 10.328 7.023 1 95.12 98 LEU A CA 1
ATOM 757 C C . LEU A 1 98 ? 15.977 10.852 5.777 1 95.12 98 LEU A C 1
ATOM 759 O O . LEU A 1 98 ? 15.664 10.445 4.66 1 95.12 98 LEU A O 1
ATOM 763 N N . GLU A 1 99 ? 16.891 11.742 5.977 1 95.56 99 GLU A N 1
ATOM 764 C CA . GLU A 1 99 ? 17.641 12.297 4.848 1 95.56 99 GLU A CA 1
ATOM 765 C C . GLU A 1 99 ? 18.469 11.227 4.148 1 95.56 99 GLU A C 1
ATOM 767 O O . GLU A 1 99 ? 18.469 11.141 2.92 1 95.56 99 GLU A O 1
ATOM 772 N N . LYS A 1 100 ? 19.203 10.445 4.918 1 93.94 100 LYS A N 1
ATOM 773 C CA . LYS A 1 100 ? 19.984 9.344 4.367 1 93.94 100 LYS A CA 1
ATOM 774 C C . LYS A 1 100 ? 19.109 8.367 3.592 1 93.94 100 LYS A C 1
ATOM 776 O O . LYS A 1 100 ? 19.469 7.938 2.494 1 93.94 100 LYS A O 1
ATOM 781 N N . CYS A 1 101 ? 18.016 8.055 4.152 1 93.75 101 CYS A N 1
ATOM 782 C CA . CYS A 1 101 ? 17.047 7.176 3.504 1 93.75 101 CYS A CA 1
ATOM 783 C C . CYS A 1 101 ? 16.547 7.785 2.197 1 93.75 101 CYS A C 1
ATOM 785 O O . CYS A 1 101 ? 16.547 7.121 1.158 1 93.75 101 CYS A O 1
ATOM 787 N N . ALA A 1 102 ? 16.172 9.039 2.244 1 94.62 102 ALA A N 1
ATOM 788 C CA . ALA A 1 102 ? 15.539 9.719 1.106 1 94.62 102 ALA A CA 1
ATOM 789 C C . ALA A 1 102 ? 16.516 9.812 -0.071 1 94.62 102 ALA A C 1
ATOM 791 O O . ALA A 1 102 ? 16.094 9.805 -1.229 1 94.62 102 ALA A O 1
ATOM 792 N N . LYS A 1 103 ? 17.766 9.844 0.212 1 93.31 103 LYS A N 1
ATOM 793 C CA . LYS A 1 103 ? 18.766 10.016 -0.83 1 93.31 103 LYS A CA 1
ATOM 794 C C . LYS A 1 103 ? 19.328 8.672 -1.291 1 93.31 103 LYS A C 1
ATOM 796 O O . LYS A 1 103 ? 20.109 8.617 -2.244 1 93.31 103 LYS A O 1
ATOM 801 N N . GLY A 1 104 ? 18.922 7.629 -0.666 1 90 104 GLY A N 1
ATOM 802 C CA . GLY A 1 104 ? 19.484 6.32 -0.947 1 90 104 GLY A CA 1
ATOM 803 C C . GLY A 1 104 ? 18.5 5.371 -1.603 1 90 104 GLY A C 1
ATOM 804 O O . GLY A 1 104 ? 17.391 5.77 -1.957 1 90 104 GLY A O 1
ATOM 805 N N . PRO A 1 105 ? 18.922 4.059 -1.748 1 87.31 105 PRO A N 1
ATOM 806 C CA . PRO A 1 105 ? 18.078 3.059 -2.412 1 87.31 105 PRO A CA 1
ATOM 807 C C . PRO A 1 105 ? 16.812 2.748 -1.634 1 87.31 105 PRO A C 1
ATOM 809 O O . PRO A 1 105 ? 15.773 2.436 -2.232 1 87.31 105 PRO A O 1
ATOM 812 N N . GLN A 1 106 ? 16.875 2.918 -0.359 1 89.56 106 GLN A N 1
ATOM 813 C CA . GLN A 1 106 ? 15.688 2.688 0.455 1 89.56 106 GLN A CA 1
ATOM 814 C C . GLN A 1 106 ? 14.578 3.658 0.085 1 89.56 106 GLN A C 1
ATOM 816 O O . GLN A 1 106 ? 13.43 3.248 -0.136 1 89.56 106 GLN A O 1
ATOM 821 N N . GLY A 1 107 ? 14.945 4.863 0.047 1 92.38 107 GLY A N 1
ATOM 822 C CA . GLY A 1 107 ? 13.969 5.883 -0.302 1 92.38 107 GLY A CA 1
ATOM 823 C C . GLY A 1 107 ? 13.375 5.699 -1.686 1 92.38 107 GLY A C 1
ATOM 824 O O . GLY A 1 107 ? 12.172 5.855 -1.876 1 92.38 107 GLY A O 1
ATOM 825 N N . ILE A 1 108 ? 14.219 5.375 -2.609 1 90.5 108 ILE A N 1
ATOM 826 C CA . ILE A 1 108 ? 13.773 5.137 -3.977 1 90.5 108 ILE A CA 1
ATOM 827 C C . ILE A 1 108 ? 12.758 3.992 -3.996 1 90.5 108 ILE A C 1
ATOM 829 O O . ILE A 1 108 ? 11.719 4.09 -4.648 1 90.5 108 ILE A O 1
ATOM 833 N N . ALA A 1 109 ? 13.055 2.975 -3.307 1 90.94 109 ALA A N 1
ATOM 834 C CA . ALA A 1 109 ? 12.164 1.815 -3.25 1 90.94 109 ALA A CA 1
ATOM 835 C C . ALA A 1 109 ? 10.828 2.178 -2.607 1 90.94 109 ALA A C 1
ATOM 837 O O . ALA A 1 109 ? 9.773 1.766 -3.086 1 90.94 109 ALA A O 1
ATOM 838 N N . LEU A 1 110 ? 10.898 2.889 -1.566 1 93.69 110 LEU A N 1
ATOM 839 C CA . LEU A 1 110 ? 9.68 3.277 -0.865 1 93.69 110 LEU A CA 1
ATOM 840 C C . LEU A 1 110 ? 8.812 4.168 -1.742 1 93.69 110 LEU A C 1
ATOM 842 O O . LEU A 1 110 ? 7.594 3.982 -1.812 1 93.69 110 LEU A O 1
ATOM 846 N N . VAL A 1 111 ? 9.391 5.125 -2.398 1 94.06 111 VAL A N 1
ATOM 847 C CA . VAL A 1 111 ? 8.633 6.008 -3.281 1 94.06 111 VAL A CA 1
ATOM 848 C C . VAL A 1 111 ? 8.016 5.199 -4.418 1 94.06 111 VAL A C 1
ATOM 850 O O . VAL A 1 111 ? 6.871 5.445 -4.812 1 94.06 111 VAL A O 1
ATOM 853 N N . LYS A 1 112 ? 8.742 4.293 -4.953 1 91.94 112 LYS A N 1
ATOM 854 C CA . LYS A 1 112 ? 8.203 3.441 -6.008 1 91.94 112 LYS A CA 1
ATOM 855 C C . LYS A 1 112 ? 6.973 2.682 -5.523 1 91.94 112 LYS A C 1
ATOM 857 O O . LYS A 1 112 ? 6.012 2.51 -6.273 1 91.94 112 LYS A O 1
ATOM 862 N N . LEU A 1 113 ? 7.031 2.191 -4.367 1 92.44 113 LEU A N 1
ATOM 863 C CA . LEU A 1 113 ? 5.871 1.479 -3.842 1 92.44 113 LEU A CA 1
ATOM 864 C C . LEU A 1 113 ? 4.699 2.434 -3.629 1 92.44 113 LEU A C 1
ATOM 866 O O . LEU A 1 113 ? 3.541 2.059 -3.836 1 92.44 113 LEU A O 1
ATO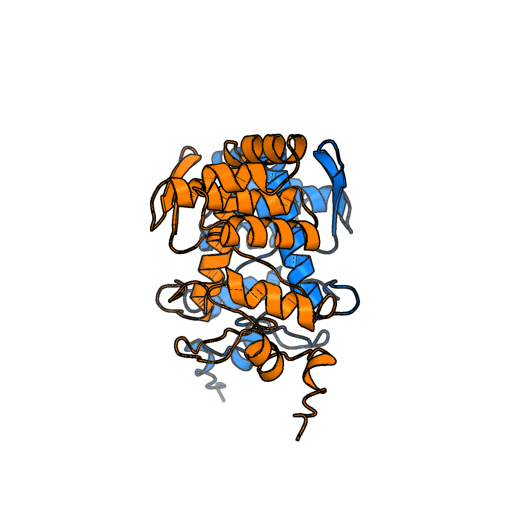M 870 N N . MET A 1 114 ? 5.008 3.635 -3.229 1 94.56 114 MET A N 1
ATOM 871 C CA . MET A 1 114 ? 3.947 4.633 -3.154 1 94.56 114 MET A CA 1
ATOM 872 C C . MET A 1 114 ? 3.32 4.867 -4.523 1 94.56 114 MET A C 1
ATOM 874 O O . MET A 1 114 ? 2.109 5.059 -4.633 1 94.56 114 MET A O 1
ATOM 878 N N . ALA A 1 115 ? 4.152 4.875 -5.523 1 92.94 115 ALA A N 1
ATOM 879 C CA . ALA A 1 115 ? 3.654 4.977 -6.891 1 92.94 115 ALA A CA 1
ATOM 880 C C . ALA A 1 115 ? 2.715 3.818 -7.223 1 92.94 115 ALA A C 1
ATOM 882 O O . ALA A 1 115 ? 1.655 4.023 -7.82 1 92.94 115 ALA A O 1
ATOM 883 N N . ASP A 1 116 ? 3.102 2.629 -6.828 1 90.25 116 ASP A N 1
ATOM 884 C CA . ASP A 1 116 ? 2.285 1.445 -7.082 1 90.25 116 ASP A CA 1
ATOM 885 C C . ASP A 1 116 ? 0.943 1.54 -6.363 1 90.25 116 ASP A C 1
ATOM 887 O O . ASP A 1 116 ? -0.097 1.194 -6.926 1 90.25 116 ASP A O 1
ATOM 891 N N . ILE A 1 117 ? 0.986 1.966 -5.141 1 92.38 117 ILE A N 1
ATOM 892 C CA . ILE A 1 117 ? -0.237 2.127 -4.363 1 92.38 117 ILE A CA 1
ATOM 893 C C . ILE A 1 117 ? -1.142 3.16 -5.031 1 92.38 117 ILE A C 1
ATOM 895 O O . ILE A 1 117 ? -2.352 2.951 -5.152 1 92.38 117 ILE A O 1
ATOM 899 N N . SER A 1 118 ? -0.533 4.246 -5.453 1 93.31 118 SER A N 1
ATOM 900 C CA . SER A 1 118 ? -1.294 5.277 -6.152 1 93.31 118 SER A CA 1
ATOM 901 C C . SER A 1 118 ? -1.923 4.73 -7.43 1 93.31 118 SER A C 1
ATOM 903 O O . SER A 1 118 ? -3.072 5.043 -7.746 1 93.31 118 SER A O 1
ATOM 905 N N . GLN A 1 119 ? -1.191 3.982 -8.156 1 90.88 119 GLN A N 1
ATOM 906 C CA . GLN A 1 119 ? -1.71 3.369 -9.375 1 90.88 119 GLN A CA 1
ATOM 907 C C . GLN A 1 119 ? -2.875 2.434 -9.062 1 90.88 119 GLN A C 1
ATOM 909 O O . GLN A 1 119 ? -3.875 2.418 -9.789 1 90.88 119 GLN A O 1
ATOM 914 N N . MET A 1 120 ? -2.73 1.683 -8.047 1 90.25 120 MET A N 1
ATOM 915 C CA . MET A 1 120 ? -3.811 0.796 -7.617 1 90.25 120 MET A CA 1
ATOM 916 C C . MET A 1 120 ? -5.059 1.594 -7.262 1 90.25 120 MET A C 1
ATOM 918 O O . MET A 1 120 ? -6.164 1.244 -7.68 1 90.25 120 MET A O 1
ATOM 922 N N . ALA A 1 121 ? -4.895 2.623 -6.488 1 92.44 121 ALA A N 1
ATOM 923 C CA . ALA A 1 121 ? -6.012 3.51 -6.16 1 92.44 121 ALA A CA 1
ATOM 924 C C . ALA A 1 121 ? -6.637 4.09 -7.426 1 92.44 121 ALA A C 1
ATOM 926 O O . ALA A 1 121 ? -7.863 4.164 -7.539 1 92.44 121 ALA A O 1
ATOM 927 N N . GLY A 1 122 ? -5.801 4.484 -8.312 1 92.19 122 GLY A N 1
ATOM 928 C CA . GLY A 1 122 ? -6.27 4.98 -9.594 1 92.19 122 GLY A CA 1
ATOM 929 C C . GLY A 1 122 ? -7.09 3.963 -10.367 1 92.19 122 GLY A C 1
ATOM 930 O O . GLY A 1 122 ? -8.109 4.309 -10.969 1 92.19 122 GLY A O 1
ATOM 931 N N . ALA A 1 123 ? -6.637 2.764 -10.336 1 90.12 123 ALA A N 1
ATOM 932 C CA . ALA A 1 123 ? -7.352 1.704 -11.039 1 90.12 123 ALA A CA 1
ATOM 933 C C . ALA A 1 123 ? -8.766 1.533 -10.492 1 90.12 123 ALA A C 1
ATOM 935 O O . ALA A 1 123 ? -9.68 1.157 -11.219 1 90.12 123 ALA A O 1
ATOM 936 N N . ILE A 1 124 ? -8.93 1.801 -9.219 1 91.12 124 ILE A N 1
ATOM 937 C CA . ILE A 1 124 ? -10.234 1.694 -8.57 1 91.12 124 ILE A CA 1
ATOM 938 C C . ILE A 1 124 ? -11.125 2.852 -9.016 1 91.12 124 ILE A C 1
ATOM 940 O O . ILE A 1 124 ? -12.289 2.65 -9.359 1 91.12 124 ILE A O 1
ATOM 944 N N . VAL A 1 125 ? -10.578 4.031 -9.109 1 92.19 125 VAL A N 1
ATOM 945 C CA . VAL A 1 125 ? -11.43 5.207 -9.234 1 92.19 125 VAL A CA 1
ATOM 946 C C . VAL A 1 125 ? -11.469 5.66 -10.695 1 92.19 125 VAL A C 1
ATOM 948 O O . VAL A 1 125 ? -12.383 6.379 -11.102 1 92.19 125 VAL A O 1
ATOM 951 N N . SER A 1 126 ? -10.5 5.363 -11.391 1 89.69 126 SER A N 1
ATOM 952 C CA . SER A 1 126 ? -10.391 5.664 -12.812 1 89.69 126 SER A CA 1
ATOM 953 C C . SER A 1 126 ? -9.797 4.488 -13.586 1 89.69 126 SER A C 1
ATOM 955 O O . SER A 1 126 ? -8.633 4.531 -14 1 89.69 126 SER A O 1
ATOM 957 N N . PRO A 1 127 ? -10.617 3.473 -13.883 1 84.44 127 PRO A N 1
ATOM 958 C CA . PRO A 1 127 ? -10.102 2.215 -14.43 1 84.44 127 PRO A CA 1
ATOM 959 C C . PRO A 1 127 ? -9.484 2.385 -15.82 1 84.44 127 PRO A C 1
ATOM 961 O O . PRO A 1 127 ? -8.648 1.574 -16.234 1 84.44 127 PRO A O 1
ATOM 964 N N . ASN A 1 128 ? -9.828 3.451 -16.484 1 84.75 128 ASN A N 1
ATOM 965 C CA . ASN A 1 128 ? -9.328 3.627 -17.844 1 84.75 128 ASN A CA 1
ATOM 966 C C . ASN A 1 128 ? -7.855 4.027 -17.859 1 84.75 128 ASN A C 1
ATOM 968 O O . ASN A 1 128 ? -7.098 3.6 -18.734 1 84.75 128 ASN A O 1
ATOM 972 N N . ASP A 1 129 ? -7.477 4.762 -16.859 1 87.06 129 ASP A N 1
ATOM 973 C CA . ASP A 1 129 ? -6.09 5.215 -16.922 1 87.06 129 ASP A CA 1
ATOM 974 C C . ASP A 1 129 ? -5.348 4.898 -15.633 1 87.06 129 ASP A C 1
ATOM 976 O O . ASP A 1 129 ? -4.133 5.086 -15.547 1 87.06 129 ASP A O 1
ATOM 980 N N . SER A 1 130 ? -6.027 4.43 -14.672 1 88.38 130 SER A N 1
ATOM 981 C CA . SER A 1 130 ? -5.449 4.012 -13.398 1 88.38 130 SER A CA 1
ATOM 982 C C . SER A 1 130 ? -4.719 5.164 -12.719 1 88.38 130 SER A C 1
ATOM 984 O O . SER A 1 130 ? -3.65 4.973 -12.133 1 88.38 130 SER A O 1
ATOM 986 N N . VAL A 1 131 ? -5.266 6.383 -12.875 1 90.19 131 VAL A N 1
ATOM 987 C CA . VAL A 1 131 ? -4.711 7.57 -12.227 1 90.19 131 VAL A CA 1
ATOM 988 C C . VAL A 1 131 ? -5.746 8.172 -11.281 1 90.19 131 VAL A C 1
ATOM 990 O O . VAL A 1 131 ? -6.926 8.281 -11.625 1 90.19 131 VAL A O 1
ATOM 993 N N . VAL A 1 132 ? -5.32 8.523 -10.078 1 90.94 132 VAL A N 1
ATOM 994 C CA . VAL A 1 132 ? -6.188 9.234 -9.148 1 90.94 132 VAL A CA 1
ATOM 995 C C . VAL A 1 132 ? -6.508 10.625 -9.695 1 90.94 132 VAL A C 1
ATOM 997 O O . VAL A 1 132 ? -5.602 11.367 -10.086 1 90.94 132 VAL A O 1
ATOM 1000 N N . PRO A 1 133 ? -7.738 10.969 -9.773 1 90.19 133 PRO A N 1
ATOM 1001 C CA . PRO A 1 133 ? -8.133 12.148 -10.539 1 90.19 133 PRO A CA 1
ATOM 1002 C C . PRO A 1 133 ? -7.738 13.453 -9.852 1 90.19 133 PRO A C 1
ATOM 1004 O O . PRO A 1 133 ? -7.637 14.492 -10.516 1 90.19 133 PRO A O 1
ATOM 1007 N N . TRP A 1 134 ? -7.625 13.5 -8.547 1 89.19 134 TRP A N 1
ATOM 1008 C CA . TRP A 1 134 ? -7.188 14.688 -7.824 1 89.19 134 TRP A CA 1
ATOM 1009 C C . TRP A 1 134 ? -6.516 14.305 -6.508 1 89.19 134 TRP A C 1
ATOM 1011 O O . TRP A 1 134 ? -6.641 13.172 -6.047 1 89.19 134 TRP A O 1
ATOM 1021 N N . VAL A 1 135 ? -5.742 15.195 -6.012 1 86.19 135 VAL A N 1
ATOM 1022 C CA . VAL A 1 135 ? -5.117 15.023 -4.703 1 86.19 135 VAL A CA 1
ATOM 1023 C C . VAL A 1 135 ? -5.406 16.234 -3.826 1 86.19 135 VAL A C 1
ATOM 1025 O O . VAL A 1 135 ? -5.512 17.359 -4.324 1 86.19 135 VAL A O 1
ATOM 1028 N N . PRO A 1 136 ? -5.648 16.031 -2.584 1 87.88 136 PRO A N 1
ATOM 1029 C CA . PRO A 1 136 ? -5.688 14.742 -1.888 1 87.88 136 PRO A CA 1
ATOM 1030 C C . PRO A 1 136 ? -6.953 13.945 -2.193 1 87.88 136 PRO A C 1
ATOM 1032 O O . PRO A 1 136 ? -8.031 14.523 -2.324 1 87.88 136 PRO A O 1
ATOM 1035 N N . TYR A 1 137 ? -6.801 12.672 -2.404 1 90.44 137 TYR A N 1
ATOM 1036 C CA . TYR A 1 137 ? -7.914 11.742 -2.561 1 90.44 137 TYR A CA 1
ATOM 1037 C C . TYR A 1 137 ? -8.062 10.859 -1.329 1 90.44 137 TYR A C 1
ATOM 1039 O O . TYR A 1 137 ? -7.062 10.422 -0.749 1 90.44 137 TYR A O 1
ATOM 1047 N N . PHE A 1 138 ? -9.328 10.523 -0.938 1 91.25 138 PHE A N 1
ATOM 1048 C CA . PHE A 1 138 ? -9.547 9.789 0.302 1 91.25 138 PHE A CA 1
ATOM 1049 C C . PHE A 1 138 ? -10.211 8.445 0.023 1 91.25 138 PHE A C 1
ATOM 1051 O O . PHE A 1 138 ? -11.117 8.359 -0.81 1 91.25 138 PHE A O 1
ATOM 1058 N N . PHE A 1 139 ? -9.711 7.469 0.649 1 92 139 PHE A N 1
ATOM 1059 C CA . PHE A 1 139 ? -10.398 6.191 0.818 1 92 139 PHE A CA 1
ATOM 1060 C C . PHE A 1 139 ? -10.836 6 2.266 1 92 139 PHE A C 1
ATOM 1062 O O . PHE A 1 139 ? -10.023 6.102 3.184 1 92 139 PHE A O 1
ATOM 1069 N N . ILE A 1 140 ? -12.078 5.84 2.516 1 92.94 140 ILE A N 1
ATOM 1070 C CA . ILE A 1 140 ? -12.602 5.578 3.85 1 92.94 140 ILE A CA 1
ATOM 1071 C C . ILE A 1 140 ? -12.992 4.105 3.971 1 92.94 140 ILE A C 1
ATOM 1073 O O . ILE A 1 140 ? -13.922 3.643 3.305 1 92.94 140 ILE A O 1
ATOM 1077 N N . ASP A 1 141 ? -12.25 3.389 4.859 1 92.06 141 ASP A N 1
ATOM 1078 C CA . ASP A 1 141 ? -12.414 1.947 5.016 1 92.06 141 ASP A CA 1
ATOM 1079 C C . ASP A 1 141 ? -12.375 1.236 3.666 1 92.06 141 ASP A C 1
ATOM 1081 O O . ASP A 1 141 ? -13.227 0.392 3.377 1 92.06 141 ASP A O 1
ATOM 1085 N N . GLY A 1 142 ? -11.422 1.729 2.826 1 89.44 142 GLY A N 1
ATOM 1086 C CA . GLY A 1 142 ? -11.18 1.079 1.549 1 89.44 142 GLY A CA 1
ATOM 1087 C C . GLY A 1 142 ? -12.047 1.614 0.429 1 89.44 142 GLY A C 1
ATOM 1088 O O . GLY A 1 142 ? -11.781 1.357 -0.748 1 89.44 142 GLY A O 1
ATOM 1089 N N . ARG A 1 143 ? -13.031 2.336 0.74 1 88.81 143 ARG A N 1
ATOM 1090 C CA . ARG A 1 143 ? -13.953 2.873 -0.259 1 88.81 143 ARG A CA 1
ATOM 1091 C C . ARG A 1 143 ? -13.539 4.277 -0.686 1 88.81 143 ARG A C 1
ATOM 1093 O O . ARG A 1 143 ? -13.25 5.129 0.159 1 88.81 143 ARG A O 1
ATOM 1100 N N . PRO A 1 144 ? -13.523 4.43 -2.014 1 89.81 144 PRO A N 1
ATOM 1101 C CA . PRO A 1 144 ? -13.125 5.762 -2.471 1 89.81 144 PRO A CA 1
ATOM 1102 C C . PRO A 1 144 ? -14.211 6.812 -2.238 1 89.81 144 PRO A C 1
ATOM 1104 O O . PRO A 1 144 ? -15.398 6.496 -2.279 1 89.81 144 PRO A O 1
ATOM 1107 N N . ASP A 1 145 ? -13.68 8 -1.876 1 86.62 145 ASP A N 1
ATOM 1108 C CA . ASP A 1 145 ? -14.555 9.164 -1.912 1 86.62 145 ASP A CA 1
ATOM 1109 C C . ASP A 1 145 ? -14.555 9.812 -3.295 1 86.62 145 ASP A C 1
ATOM 1111 O O . ASP A 1 145 ? -13.719 10.68 -3.578 1 86.62 145 ASP A O 1
ATOM 1115 N N . ASN A 1 146 ? -15.547 9.516 -4.07 1 78.38 146 ASN A N 1
ATOM 1116 C CA . ASN A 1 146 ? -15.586 9.906 -5.477 1 78.38 146 ASN A CA 1
ATOM 1117 C C . ASN A 1 146 ? -16.172 11.297 -5.66 1 78.38 146 ASN A C 1
ATOM 1119 O O . ASN A 1 146 ? -16.422 11.727 -6.789 1 78.38 146 ASN A O 1
ATOM 1123 N N . ASP A 1 147 ? -16.359 11.93 -4.574 1 79 147 ASP A N 1
ATOM 1124 C CA . ASP A 1 147 ? -16.969 13.25 -4.707 1 79 147 ASP A CA 1
ATOM 1125 C C . ASP A 1 147 ? -15.922 14.352 -4.574 1 79 147 ASP A C 1
ATOM 1127 O O . ASP A 1 147 ? -15.625 14.797 -3.463 1 79 147 ASP A O 1
ATOM 1131 N N . SER A 1 148 ? -15.469 14.789 -5.684 1 68.75 148 SER A N 1
ATOM 1132 C CA . SER A 1 148 ? -14.445 15.828 -5.715 1 68.75 148 SER A CA 1
ATOM 1133 C C . SER A 1 148 ? -15 17.156 -5.223 1 68.75 148 SER A C 1
ATOM 1135 O O . SER A 1 148 ? -14.242 18.047 -4.836 1 68.75 148 SER A O 1
ATOM 1137 N N . HIS A 1 149 ? -16.172 17.234 -5.312 1 69.62 149 HIS A N 1
ATOM 1138 C CA . HIS A 1 149 ? -16.812 18.484 -4.941 1 69.62 149 HIS A CA 1
ATOM 1139 C C . HIS A 1 149 ? -17.438 18.391 -3.553 1 69.62 149 HIS A C 1
ATOM 1141 O O . HIS A 1 149 ? -18.281 19.234 -3.184 1 69.62 149 HIS A O 1
ATOM 1147 N N . ASN A 1 150 ? -16.969 17.438 -2.967 1 66.69 150 ASN A N 1
ATOM 1148 C CA . ASN A 1 150 ? -17.547 17.25 -1.639 1 66.69 150 ASN A CA 1
ATOM 1149 C C . ASN A 1 150 ? -17.172 18.391 -0.694 1 66.69 150 ASN A C 1
ATOM 1151 O O . ASN A 1 150 ? -15.984 18.688 -0.518 1 66.69 150 ASN A O 1
ATOM 1155 N N . THR A 1 151 ? -18.141 19.031 -0.244 1 81.06 151 THR A N 1
ATOM 1156 C CA . THR A 1 151 ? -17.953 20.141 0.675 1 81.06 151 THR A CA 1
ATOM 1157 C C . THR A 1 151 ? -17.859 19.656 2.117 1 81.06 151 THR A C 1
ATOM 1159 O O . THR A 1 151 ? -17.641 20.438 3.037 1 81.06 151 THR A O 1
ATOM 1162 N N . LYS A 1 152 ? -17.922 18.5 2.219 1 86.62 152 LYS A N 1
ATOM 1163 C CA . LYS A 1 152 ? -17.859 17.953 3.566 1 86.62 152 LYS A CA 1
ATOM 1164 C C . LYS A 1 152 ? -16.438 17.938 4.102 1 86.62 152 LYS A C 1
ATOM 1166 O O . LYS A 1 152 ? -15.484 17.75 3.34 1 86.62 152 LYS A O 1
ATOM 1171 N N . SER A 1 153 ? -16.422 18.125 5.406 1 89.38 153 SER A N 1
ATOM 1172 C CA . SER A 1 153 ? -15.133 17.969 6.07 1 89.38 153 SER A CA 1
ATOM 1173 C C . SER A 1 153 ? -14.719 16.5 6.129 1 89.38 153 SER A C 1
ATOM 1175 O O . SER A 1 153 ? -15.547 15.617 5.945 1 89.38 153 SER A O 1
ATOM 1177 N N . LEU A 1 154 ? -13.445 16.234 6.348 1 90.5 154 LEU A N 1
ATOM 1178 C CA . LEU A 1 154 ? -12.953 14.875 6.5 1 90.5 154 LEU A CA 1
ATOM 1179 C C . LEU A 1 154 ? -13.695 14.156 7.621 1 90.5 154 LEU A C 1
ATOM 1181 O O . LEU A 1 154 ? -14.039 12.977 7.492 1 90.5 154 LEU A O 1
ATOM 1185 N N . THR A 1 155 ? -13.938 14.953 8.703 1 92.88 155 THR A N 1
ATOM 1186 C CA . THR A 1 155 ? -14.664 14.375 9.82 1 92.88 155 THR A CA 1
ATOM 1187 C C . THR A 1 155 ? -16.062 13.945 9.398 1 92.88 155 THR A C 1
ATOM 1189 O O . THR A 1 155 ? -16.531 12.867 9.766 1 92.88 155 THR A O 1
ATOM 1192 N N . GLU A 1 156 ? -16.672 14.742 8.648 1 91.94 156 GLU A N 1
ATOM 1193 C CA . GLU A 1 156 ? -18 14.422 8.156 1 91.94 156 GLU A CA 1
ATOM 1194 C C . GLU A 1 156 ? -17.969 13.227 7.203 1 91.94 156 GLU A C 1
ATOM 1196 O O . GLU A 1 156 ? -18.828 12.359 7.254 1 91.94 156 GLU A O 1
ATOM 1201 N N . LEU A 1 157 ? -17 13.211 6.426 1 91.38 157 LEU A N 1
ATOM 1202 C CA . LEU A 1 157 ? -16.844 12.117 5.465 1 91.38 157 LEU A CA 1
ATOM 1203 C C . LEU A 1 157 ? -16.672 10.789 6.184 1 91.38 157 LEU A C 1
ATOM 1205 O O . LEU A 1 157 ? -17.281 9.781 5.797 1 91.38 157 LEU A O 1
ATOM 1209 N N . ILE A 1 158 ? -15.828 10.797 7.164 1 93.38 158 ILE A N 1
ATOM 1210 C CA . ILE A 1 158 ? -15.586 9.594 7.949 1 93.38 158 ILE A CA 1
ATOM 1211 C C . ILE A 1 158 ? -16.891 9.117 8.578 1 93.38 158 ILE A C 1
ATOM 1213 O O . ILE A 1 158 ? -17.234 7.938 8.492 1 93.38 158 ILE A O 1
ATOM 1217 N N . CYS A 1 159 ? -17.641 10.031 9.148 1 94.69 159 CYS A N 1
ATOM 1218 C CA . CYS A 1 159 ? -18.875 9.656 9.82 1 94.69 159 CYS A CA 1
ATOM 1219 C C . CYS A 1 159 ? -19.938 9.203 8.82 1 94.69 159 CYS A C 1
ATOM 1221 O O . CYS A 1 159 ? -20.781 8.367 9.141 1 94.69 159 CYS A O 1
ATOM 1223 N N . GLU A 1 160 ? -19.859 9.672 7.711 1 91.94 160 GLU A N 1
ATOM 1224 C CA . GLU A 1 160 ? -20.828 9.32 6.688 1 91.94 160 GLU A CA 1
ATOM 1225 C C . GLU A 1 160 ? -20.484 7.98 6.035 1 91.94 160 GLU A C 1
ATOM 1227 O O . GLU A 1 160 ? -21.375 7.168 5.77 1 91.94 160 GLU A O 1
ATOM 1232 N N . LYS A 1 161 ? -19.234 7.703 5.82 1 91.38 161 LYS A N 1
ATOM 1233 C CA . LYS A 1 161 ? -18.875 6.648 4.875 1 91.38 161 LYS A CA 1
ATOM 1234 C C . LYS A 1 161 ? -18.25 5.457 5.598 1 91.38 161 LYS A C 1
ATOM 1236 O O . LYS A 1 161 ? -18.172 4.363 5.035 1 91.38 161 LYS A O 1
ATOM 1241 N N . ALA A 1 162 ? -17.781 5.645 6.762 1 92.25 162 ALA A N 1
ATOM 1242 C CA . ALA A 1 162 ? -17.078 4.562 7.457 1 92.25 162 ALA A CA 1
ATOM 1243 C C . ALA A 1 162 ? -18.016 3.391 7.727 1 92.25 162 ALA A C 1
ATOM 1245 O O . ALA A 1 162 ? -19.172 3.586 8.141 1 92.25 162 ALA A O 1
ATOM 1246 N N . THR A 1 163 ? -17.531 2.191 7.344 1 89.19 163 THR A N 1
ATOM 1247 C CA . THR A 1 163 ? -18.234 0.976 7.727 1 89.19 163 THR A CA 1
ATOM 1248 C C . THR A 1 163 ? -18.109 0.717 9.227 1 89.19 163 THR A C 1
ATOM 1250 O O . THR A 1 163 ? -19.078 0.322 9.875 1 89.19 163 THR A O 1
ATOM 1253 N N . ASN A 1 164 ? -16.891 0.901 9.711 1 88.25 164 ASN A N 1
ATOM 1254 C CA . ASN A 1 164 ? -16.625 0.885 11.141 1 88.25 164 ASN A CA 1
ATOM 1255 C C . ASN A 1 164 ? -16.656 2.291 11.734 1 88.25 164 ASN A C 1
ATOM 1257 O O . ASN A 1 164 ? -15.609 2.914 11.922 1 88.25 164 ASN A O 1
ATOM 1261 N N . LYS A 1 165 ? -17.812 2.742 12.133 1 91.94 165 LYS A N 1
ATOM 1262 C CA . LYS A 1 165 ? -18 4.133 12.547 1 91.94 165 LYS A CA 1
ATOM 1263 C C . LYS A 1 165 ? -17.453 4.363 13.953 1 91.94 165 LYS A C 1
ATOM 1265 O O . LYS A 1 165 ? -17.797 3.627 14.883 1 91.94 165 LYS A O 1
ATOM 1270 N N . PRO A 1 166 ? -16.562 5.379 14.023 1 93.06 166 PRO A N 1
ATOM 1271 C CA . PRO A 1 166 ? -16.141 5.742 15.375 1 93.06 166 PRO A CA 1
ATOM 1272 C C . PRO A 1 166 ? -17.312 6.18 16.266 1 93.06 166 PRO A C 1
ATOM 1274 O O . PRO A 1 166 ? -18.312 6.715 15.758 1 93.06 166 PRO A O 1
ATOM 1277 N N . GLN A 1 167 ? -17.078 5.953 17.547 1 91.94 167 GLN A N 1
ATOM 1278 C CA . GLN A 1 167 ? -18.141 6.258 18.516 1 91.94 167 GLN A CA 1
ATOM 1279 C C . GLN A 1 167 ? -18.5 7.738 18.469 1 91.94 167 GLN A C 1
ATOM 1281 O O . GLN A 1 167 ? -19.672 8.102 18.641 1 91.94 167 GLN A O 1
ATOM 1286 N N . GLN A 1 168 ? -17.578 8.562 18.109 1 94.5 168 GLN A N 1
ATOM 1287 C CA . GLN A 1 168 ? -17.766 10.016 18.094 1 94.5 168 GLN A CA 1
ATOM 1288 C C . GLN A 1 168 ? -18.734 10.438 16.984 1 94.5 168 GLN A C 1
ATOM 1290 O O . GLN A 1 168 ? -19.219 11.57 16.984 1 94.5 168 GLN A O 1
ATOM 1295 N N . CYS A 1 169 ? -18.891 9.578 16.078 1 93.94 169 CYS A N 1
ATOM 1296 C CA . CYS A 1 169 ? -19.812 9.906 14.992 1 93.94 169 CYS A CA 1
ATOM 1297 C C . CYS A 1 169 ? -21.266 9.828 15.469 1 93.94 169 CYS A C 1
ATOM 1299 O O . CYS A 1 169 ? -22.156 10.398 14.844 1 93.94 169 CYS A O 1
ATOM 1301 N N . LEU A 1 170 ? -21.516 9.102 16.406 1 87.19 170 LEU A N 1
ATOM 1302 C CA . LEU A 1 170 ? -22.859 8.906 16.938 1 87.19 170 LEU A CA 1
ATOM 1303 C C . LEU A 1 170 ? -23.266 10.07 17.844 1 87.19 170 LEU A C 1
ATOM 1305 O O . LEU A 1 170 ? -24.453 10.281 18.094 1 87.19 170 LEU A O 1
ATOM 1309 N N . ASP A 1 171 ? -22.266 10.812 18.359 1 73.5 171 ASP A N 1
ATOM 1310 C CA . ASP A 1 171 ? -22.547 11.898 19.297 1 73.5 171 ASP A CA 1
ATOM 1311 C C . ASP A 1 171 ? -23.047 13.141 18.547 1 73.5 171 ASP A C 1
ATOM 1313 O O . ASP A 1 171 ? -23.109 14.227 19.125 1 73.5 171 ASP A O 1
ATOM 1317 N N . THR A 1 172 ? -23.734 13.047 17.406 1 54.44 172 THR A N 1
ATOM 1318 C CA . THR A 1 172 ? -24.312 14.25 16.812 1 54.44 172 THR A CA 1
ATOM 1319 C C . THR A 1 172 ? -25.281 14.922 17.781 1 54.44 172 THR A C 1
ATOM 1321 O O . THR A 1 172 ? -26.5 14.734 17.688 1 54.44 172 THR A O 1
ATOM 1324 N N . LYS A 1 173 ? -25.359 14.891 19.062 1 46 173 LYS A N 1
ATOM 1325 C CA . LYS A 1 173 ? -26.172 15.914 19.703 1 46 173 LYS A CA 1
ATOM 1326 C C . LYS A 1 173 ? -25.812 17.312 19.219 1 46 173 LYS A C 1
ATOM 1328 O O . LYS A 1 173 ? -24.688 17.766 19.422 1 46 173 LYS A O 1
ATOM 1333 N N . THR A 1 174 ? -26.141 17.656 17.891 1 37.94 174 THR A N 1
ATOM 1334 C CA . THR A 1 174 ? -26.344 19.078 17.641 1 37.94 174 THR A CA 1
ATOM 1335 C C . THR A 1 174 ? -26.812 19.781 18.906 1 37.94 174 THR A C 1
ATOM 1337 O O . THR A 1 174 ? -27.844 19.422 19.484 1 37.94 174 THR A O 1
ATOM 1340 N N . ARG A 1 175 ? -26 20.266 19.672 1 35.28 175 ARG A N 1
ATOM 1341 C CA . ARG A 1 175 ? -26.438 21.312 20.594 1 35.28 175 ARG A CA 1
ATOM 1342 C C . ARG A 1 175 ? -27.406 22.281 19.906 1 35.28 175 ARG A C 1
ATOM 1344 O O . ARG A 1 175 ? -27 23.047 19.031 1 35.28 175 ARG A O 1
ATOM 1351 N N . ARG A 1 176 ? -28.844 21.875 19.906 1 28.62 176 ARG A N 1
ATOM 1352 C CA . ARG A 1 176 ? -29.828 22.953 19.938 1 28.62 176 ARG A CA 1
ATOM 1353 C C . ARG A 1 176 ? -29.734 23.734 21.25 1 28.62 176 ARG A C 1
ATOM 1355 O O . ARG A 1 176 ? -29.562 23.141 22.312 1 28.62 176 ARG A O 1
ATOM 1362 N N . MET B 1 1 ? -9.508 -22.453 -1.377 1 43.09 1 MET B N 1
ATOM 1363 C CA . MET B 1 1 ? -9.109 -21.672 -2.547 1 43.09 1 MET B CA 1
ATOM 1364 C C . MET B 1 1 ? -7.723 -21.062 -2.357 1 43.09 1 MET B C 1
ATOM 1366 O O . MET B 1 1 ? -7.434 -20.484 -1.314 1 43.09 1 MET B O 1
ATOM 1370 N N . THR B 1 2 ? -6.602 -21.656 -3.092 1 61.22 2 THR B N 1
ATOM 1371 C CA . THR B 1 2 ? -5.266 -21.078 -2.982 1 61.22 2 THR B CA 1
ATOM 1372 C C . THR B 1 2 ? -5.035 -20.031 -4.07 1 61.22 2 THR B C 1
ATOM 1374 O O . THR B 1 2 ? -5.645 -20.109 -5.141 1 61.22 2 THR B O 1
ATOM 1377 N N . MET B 1 3 ? -4.438 -18.953 -3.725 1 66.75 3 MET B N 1
ATOM 1378 C CA . MET B 1 3 ? -4.078 -17.891 -4.656 1 66.75 3 MET B CA 1
ATOM 1379 C C . MET B 1 3 ? -3.465 -18.469 -5.93 1 66.75 3 MET B C 1
ATOM 1381 O O . MET B 1 3 ? -3.709 -17.953 -7.027 1 66.75 3 MET B O 1
ATOM 1385 N N . SER B 1 4 ? -2.883 -19.609 -5.824 1 71.5 4 SER B N 1
ATOM 1386 C CA . SER B 1 4 ? -2.158 -20.172 -6.957 1 71.5 4 SER B CA 1
ATOM 1387 C C . SER B 1 4 ? -3.117 -20.719 -8.008 1 71.5 4 SER B C 1
ATOM 1389 O O . SER B 1 4 ? -2.793 -20.75 -9.195 1 71.5 4 SER B O 1
ATOM 1391 N N . GLN B 1 5 ? -4.277 -21.062 -7.59 1 78.31 5 GLN B N 1
ATOM 1392 C CA . GLN B 1 5 ? -5.227 -21.609 -8.547 1 78.31 5 GLN B CA 1
ATOM 1393 C C . GLN B 1 5 ? -6.242 -20.562 -8.992 1 78.31 5 GLN B C 1
ATOM 1395 O O . GLN B 1 5 ? -6.613 -20.516 -10.164 1 78.31 5 GLN B O 1
ATOM 1400 N N . GLU B 1 6 ? -6.504 -19.75 -8.203 1 85.5 6 GLU B N 1
ATOM 1401 C CA . GLU B 1 6 ? -7.605 -18.828 -8.453 1 85.5 6 GLU B CA 1
ATOM 1402 C C . GLU B 1 6 ? -7.137 -17.609 -9.242 1 85.5 6 GLU B C 1
ATOM 1404 O O . GLU B 1 6 ? -7.852 -17.125 -10.125 1 85.5 6 GLU B O 1
ATOM 1409 N N . LEU B 1 7 ? -5.949 -17.219 -8.984 1 88.75 7 LEU B N 1
ATOM 1410 C CA . LEU B 1 7 ? -5.461 -15.984 -9.594 1 88.75 7 LEU B CA 1
ATOM 1411 C C . LEU B 1 7 ? -5.246 -16.172 -11.086 1 88.75 7 LEU B C 1
ATOM 1413 O O . LEU B 1 7 ? -5.715 -15.359 -11.891 1 88.75 7 LEU B O 1
ATOM 1417 N N . PRO B 1 8 ? -4.613 -17.328 -11.438 1 89.12 8 PRO B N 1
ATOM 1418 C CA . PRO B 1 8 ? -4.477 -17.531 -12.875 1 89.12 8 PRO B CA 1
ATOM 1419 C C . PRO B 1 8 ? -5.82 -17.609 -13.594 1 89.12 8 PRO B C 1
ATOM 1421 O O . PRO B 1 8 ? -5.969 -17.094 -14.703 1 89.12 8 PRO B O 1
ATOM 1424 N N . LYS B 1 9 ? -6.777 -18.188 -13 1 90.62 9 LYS B N 1
ATOM 1425 C CA . LYS B 1 9 ? -8.109 -18.297 -13.586 1 90.62 9 LYS B CA 1
ATOM 1426 C C . LYS B 1 9 ? -8.742 -16.922 -13.758 1 90.62 9 LYS B C 1
ATOM 1428 O O . LYS B 1 9 ? -9.32 -16.625 -14.805 1 90.62 9 LYS B O 1
ATOM 1433 N N . ALA B 1 10 ? -8.602 -16.109 -12.812 1 92.31 10 ALA B N 1
ATOM 1434 C CA . ALA B 1 10 ? -9.148 -14.75 -12.875 1 92.31 10 ALA B CA 1
ATOM 1435 C C . ALA B 1 10 ? -8.469 -13.93 -13.961 1 92.31 10 ALA B C 1
ATOM 1437 O O . ALA B 1 10 ? -9.125 -13.211 -14.711 1 92.31 10 ALA B O 1
ATOM 1438 N N . LEU B 1 11 ? -7.188 -14.109 -14.016 1 92 11 LEU B N 1
ATOM 1439 C CA . LEU B 1 11 ? -6.43 -13.352 -15.008 1 92 11 LEU B CA 1
ATOM 1440 C C . LEU B 1 11 ? -6.773 -13.805 -16.422 1 92 11 LEU B C 1
ATOM 1442 O O . LEU B 1 11 ? -6.812 -12.992 -17.344 1 92 11 LEU B O 1
ATOM 1446 N N . THR B 1 12 ? -6.98 -15.078 -16.547 1 92.19 12 THR B N 1
ATOM 1447 C CA . THR B 1 12 ? -7.383 -15.609 -17.859 1 92.19 12 THR B CA 1
ATOM 1448 C C . THR B 1 12 ? -8.766 -15.078 -18.25 1 92.19 12 THR B C 1
ATOM 1450 O O . THR B 1 12 ? -8.977 -14.68 -19.391 1 92.19 12 THR B O 1
ATOM 1453 N N . LYS B 1 13 ? -9.594 -15.023 -17.391 1 93.62 13 LYS B N 1
ATOM 1454 C CA . LYS B 1 13 ? -10.969 -14.633 -17.672 1 93.62 13 LYS B CA 1
ATOM 1455 C C . LYS B 1 13 ? -11.078 -13.133 -17.922 1 93.62 13 LYS B C 1
ATOM 1457 O O . LYS B 1 13 ? -11.773 -12.703 -18.844 1 93.62 13 LYS B O 1
ATOM 1462 N N . PHE B 1 14 ? -10.414 -12.297 -17.094 1 94.38 14 PHE B N 1
ATOM 1463 C CA . PHE B 1 14 ? -10.688 -10.859 -17.094 1 94.38 14 PHE B CA 1
ATOM 1464 C C . PHE B 1 14 ? -9.57 -10.102 -17.812 1 94.38 14 PHE B C 1
ATOM 1466 O O . PHE B 1 14 ? -9.781 -8.992 -18.297 1 94.38 14 PHE B O 1
ATOM 1473 N N . GLY B 1 15 ? -8.414 -10.68 -17.781 1 89.62 15 GLY B N 1
ATOM 1474 C CA . GLY B 1 15 ? -7.289 -10.031 -18.438 1 89.62 15 GLY B CA 1
ATOM 1475 C C . GLY B 1 15 ? -7.023 -8.633 -17.938 1 89.62 15 GLY B C 1
ATOM 1476 O O . GLY B 1 15 ? -6.887 -8.414 -16.734 1 89.62 15 GLY B O 1
ATOM 1477 N N . SER B 1 16 ? -7.031 -7.664 -18.922 1 86.62 16 SER B N 1
ATOM 1478 C CA . SER B 1 16 ? -6.656 -6.293 -18.594 1 86.62 16 SER B CA 1
ATOM 1479 C C . SER B 1 16 ? -7.816 -5.539 -17.953 1 86.62 16 SER B C 1
ATOM 1481 O O . SER B 1 16 ? -7.66 -4.391 -17.531 1 86.62 16 SER B O 1
ATOM 1483 N N . ASP B 1 17 ? -8.922 -6.211 -17.828 1 90.88 17 ASP B N 1
ATOM 1484 C CA . ASP B 1 17 ? -10.086 -5.543 -17.25 1 90.88 17 ASP B CA 1
ATOM 1485 C C . ASP B 1 17 ? -10.023 -5.555 -15.719 1 90.88 17 ASP B C 1
ATOM 1487 O O . ASP B 1 17 ? -10.875 -4.961 -15.055 1 90.88 17 ASP B O 1
ATOM 1491 N N . ILE B 1 18 ? -9.031 -6.25 -15.195 1 91.19 18 ILE B N 1
ATOM 1492 C CA . ILE B 1 18 ? -8.789 -6.168 -13.758 1 91.19 18 ILE B CA 1
ATOM 1493 C C . ILE B 1 18 ? -7.348 -5.738 -13.5 1 91.19 18 ILE B C 1
ATOM 1495 O O . ILE B 1 18 ? -6.477 -5.941 -14.344 1 91.19 18 ILE B O 1
ATOM 1499 N N . PHE B 1 19 ? -7.164 -5.047 -12.438 1 91.31 19 PHE B N 1
ATOM 1500 C CA . PHE B 1 19 ? -5.852 -4.684 -11.906 1 91.31 19 PHE B CA 1
ATOM 1501 C C . PHE B 1 19 ? -5.598 -5.367 -10.57 1 91.31 19 PHE B C 1
ATOM 1503 O O . PHE B 1 19 ? -6.383 -5.215 -9.633 1 91.31 19 PHE B O 1
ATOM 1510 N N . VAL B 1 20 ? -4.551 -6.16 -10.57 1 91.5 20 VAL B N 1
ATOM 1511 C CA . VAL B 1 20 ? -4.273 -6.938 -9.367 1 91.5 20 VAL B CA 1
ATOM 1512 C C . VAL B 1 20 ? -3.004 -6.418 -8.695 1 91.5 20 VAL B C 1
ATOM 1514 O O . VAL B 1 20 ? -1.97 -6.258 -9.344 1 91.5 20 VAL B O 1
ATOM 1517 N N . SER B 1 21 ? -3.113 -6.105 -7.488 1 90.62 21 SER B N 1
ATOM 1518 C CA . SER B 1 21 ? -1.958 -5.781 -6.66 1 90.62 21 SER B CA 1
ATOM 1519 C C . SER B 1 21 ? -1.802 -6.773 -5.512 1 90.62 21 SER B C 1
ATOM 1521 O O . SER B 1 21 ? -2.768 -7.07 -4.805 1 90.62 21 SER B O 1
ATOM 1523 N N . LEU B 1 22 ? -0.585 -7.246 -5.34 1 91.69 22 LEU B N 1
ATOM 1524 C CA . LEU B 1 22 ? -0.304 -8.242 -4.312 1 91.69 22 LEU B CA 1
ATOM 1525 C C . LEU B 1 22 ? 0.48 -7.621 -3.158 1 91.69 22 LEU B C 1
ATOM 1527 O O . LEU B 1 22 ? 1.355 -6.781 -3.379 1 91.69 22 LEU B O 1
ATOM 1531 N N . VAL B 1 23 ? 0.135 -8.008 -1.98 1 93.5 23 VAL B N 1
ATOM 1532 C CA . VAL B 1 23 ? 0.869 -7.629 -0.777 1 93.5 23 VAL B CA 1
ATOM 1533 C C . VAL B 1 23 ? 1.516 -8.867 -0.157 1 93.5 23 VAL B C 1
ATOM 1535 O O . VAL B 1 23 ? 0.916 -9.523 0.694 1 93.5 23 VAL B O 1
ATOM 1538 N N . PRO B 1 24 ? 2.709 -9.164 -0.571 1 92.56 24 PRO B N 1
ATOM 1539 C CA . PRO B 1 24 ? 3.377 -10.367 -0.085 1 92.56 24 PRO B CA 1
ATOM 1540 C C . PRO B 1 24 ? 3.951 -10.203 1.32 1 92.56 24 PRO B C 1
ATOM 1542 O O . PRO B 1 24 ? 5.129 -9.875 1.476 1 92.56 24 PRO B O 1
ATOM 1545 N N . TYR B 1 25 ? 3.205 -10.453 2.311 1 90.94 25 TYR B N 1
ATOM 1546 C CA . TYR B 1 25 ? 3.648 -10.312 3.693 1 90.94 25 TYR B CA 1
ATOM 1547 C C . TYR B 1 25 ? 3.195 -11.508 4.531 1 90.94 25 TYR B C 1
ATOM 1549 O O . TYR B 1 25 ? 3.943 -11.992 5.383 1 90.94 25 TYR B O 1
ATOM 1557 N N . GLY B 1 26 ? 2.01 -12.039 4.191 1 81.06 26 GLY B N 1
ATOM 1558 C CA . GLY B 1 26 ? 1.49 -13.156 4.965 1 81.06 26 GLY B CA 1
ATOM 1559 C C . GLY B 1 26 ? 1.347 -12.844 6.441 1 81.06 26 GLY B C 1
ATOM 1560 O O . GLY B 1 26 ? 1.012 -11.719 6.816 1 81.06 26 GLY B O 1
ATOM 1561 N N . PHE B 1 27 ? 1.353 -13.867 7.223 1 85.12 27 PHE B N 1
ATOM 1562 C CA . PHE B 1 27 ? 1.371 -13.711 8.672 1 85.12 27 PHE B CA 1
ATOM 1563 C C . PHE B 1 27 ? 2.795 -13.508 9.18 1 85.12 27 PHE B C 1
ATOM 1565 O O . PHE B 1 27 ? 3.434 -14.453 9.641 1 85.12 27 PHE B O 1
ATOM 1572 N N . ALA B 1 28 ? 3.324 -12.422 9.016 1 89.81 28 ALA B N 1
ATOM 1573 C CA . ALA B 1 28 ? 4.691 -12.055 9.375 1 89.81 28 ALA B CA 1
ATOM 1574 C C . ALA B 1 28 ? 4.707 -10.875 10.344 1 89.81 28 ALA B C 1
ATOM 1576 O O . ALA B 1 28 ? 3.66 -10.289 10.633 1 89.81 28 ALA B O 1
ATOM 1577 N N . ASP B 1 29 ? 5.809 -10.711 10.914 1 89.44 29 ASP B N 1
ATOM 1578 C CA . ASP B 1 29 ? 6.035 -9.578 11.805 1 89.44 29 ASP B CA 1
ATOM 1579 C C . ASP B 1 29 ? 7.43 -8.992 11.609 1 89.44 29 ASP B C 1
ATOM 1581 O O . ASP B 1 29 ? 8.43 -9.719 11.656 1 89.44 29 ASP B O 1
ATOM 1585 N N . MET B 1 30 ? 7.438 -7.734 11.305 1 87.12 30 MET B N 1
ATOM 1586 C CA . MET B 1 30 ? 8.719 -7.051 11.133 1 87.12 30 MET B CA 1
ATOM 1587 C C . MET B 1 30 ? 8.844 -5.891 12.125 1 87.12 30 MET B C 1
ATOM 1589 O O . MET B 1 30 ? 7.938 -5.062 12.234 1 87.12 30 MET B O 1
ATOM 1593 N N . LYS B 1 31 ? 9.953 -5.887 12.836 1 83.12 31 LYS B N 1
ATOM 1594 C CA . LYS B 1 31 ? 10.266 -4.809 13.766 1 83.12 31 LYS B CA 1
ATOM 1595 C C . LYS B 1 31 ? 11.602 -4.156 13.43 1 83.12 31 LYS B C 1
ATOM 1597 O O . LYS B 1 31 ? 12.57 -4.844 13.086 1 83.12 31 LYS B O 1
ATOM 1602 N N . ILE B 1 32 ? 11.531 -2.898 13.406 1 77.94 32 ILE B N 1
ATOM 1603 C CA . ILE B 1 32 ? 12.75 -2.127 13.188 1 77.94 32 ILE B CA 1
ATOM 1604 C C . ILE B 1 32 ? 13.227 -1.533 14.508 1 77.94 32 ILE B C 1
ATOM 1606 O O . ILE B 1 32 ? 12.484 -0.816 15.18 1 77.94 32 ILE B O 1
ATOM 1610 N N . GLY B 1 33 ? 14.391 -1.863 14.805 1 77.38 33 GLY B N 1
ATOM 1611 C CA . GLY B 1 33 ? 14.961 -1.347 16.031 1 77.38 33 GLY B CA 1
ATOM 1612 C C . GLY B 1 33 ? 15.477 0.075 15.906 1 77.38 33 GLY B C 1
ATOM 1613 O O . GLY B 1 33 ? 15.578 0.604 14.797 1 77.38 33 GLY B O 1
ATOM 1614 N N . PRO B 1 34 ? 15.75 0.697 17.109 1 72.31 34 PRO B N 1
ATOM 1615 C CA . PRO B 1 34 ? 16.188 2.094 17.125 1 72.31 34 PRO B CA 1
ATOM 1616 C C . PRO B 1 34 ? 17.469 2.324 16.312 1 72.31 34 PRO B C 1
ATOM 1618 O O . PRO B 1 34 ? 17.688 3.428 15.805 1 72.31 34 PRO B O 1
ATOM 1621 N N . ASN B 1 35 ? 18.297 1.271 16.188 1 70.12 35 ASN B N 1
ATOM 1622 C CA . ASN B 1 35 ? 19.547 1.401 15.445 1 70.12 35 ASN B CA 1
ATOM 1623 C C . ASN B 1 35 ? 19.406 0.943 14 1 70.12 35 ASN B C 1
ATOM 1625 O O . ASN B 1 35 ? 20.391 0.718 13.312 1 70.12 35 ASN B O 1
ATOM 1629 N N . GLY B 1 36 ? 18.203 0.657 13.688 1 71.12 36 GLY B N 1
ATOM 1630 C CA . GLY B 1 36 ? 17.969 0.213 12.32 1 71.12 36 GLY B CA 1
ATOM 1631 C C . GLY B 1 36 ? 18 -1.297 12.172 1 71.12 36 GLY B C 1
ATOM 1632 O O . GLY B 1 36 ? 17.875 -1.818 11.062 1 71.12 36 GLY B O 1
ATOM 1633 N N . SER B 1 37 ? 18.172 -1.961 13.281 1 79.75 37 SER B N 1
ATOM 1634 C CA . SER B 1 37 ? 18.141 -3.42 13.234 1 79.75 37 SER B CA 1
ATOM 1635 C C . SER B 1 37 ? 16.781 -3.928 12.789 1 79.75 37 SER B C 1
ATOM 1637 O O . SER B 1 37 ? 15.75 -3.314 13.086 1 79.75 37 SER B O 1
ATOM 1639 N N . VAL B 1 38 ? 16.891 -5.059 12 1 84.44 38 VAL B N 1
ATOM 1640 C CA . VAL B 1 38 ? 15.648 -5.586 11.438 1 84.44 38 VAL B CA 1
ATOM 1641 C C . VAL B 1 38 ? 15.398 -6.992 11.977 1 84.44 38 VAL B C 1
ATOM 1643 O O . VAL B 1 38 ? 16.281 -7.852 11.922 1 84.44 38 VAL B O 1
ATOM 1646 N N . ASN B 1 39 ? 14.289 -7.133 12.633 1 86.5 39 ASN B N 1
ATOM 1647 C CA . ASN B 1 39 ? 13.781 -8.453 12.977 1 86.5 39 ASN B CA 1
ATOM 1648 C C . ASN B 1 39 ? 12.547 -8.812 12.148 1 86.5 39 ASN B C 1
ATOM 1650 O O . ASN B 1 39 ? 11.508 -8.164 12.258 1 86.5 39 ASN B O 1
ATOM 1654 N N . PHE B 1 40 ? 12.789 -9.797 11.359 1 90.12 40 PHE B N 1
ATOM 1655 C CA . PHE B 1 40 ? 11.727 -10.219 10.445 1 90.12 40 PHE B CA 1
ATOM 1656 C C . PHE B 1 40 ? 11.359 -11.68 10.688 1 90.12 40 PHE B C 1
ATOM 1658 O O . PHE B 1 40 ? 12.164 -12.578 10.43 1 90.12 40 PHE B O 1
ATOM 1665 N N . TYR B 1 41 ? 10.156 -11.859 11.203 1 90.38 41 TYR B N 1
ATOM 1666 C CA . TYR B 1 41 ? 9.641 -13.188 11.508 1 90.38 41 TYR B CA 1
ATOM 1667 C C . TYR B 1 41 ? 8.523 -13.57 10.547 1 90.38 41 TYR B C 1
ATOM 1669 O O . TYR B 1 41 ? 7.652 -12.758 10.242 1 90.38 41 TYR B O 1
ATOM 1677 N N . CYS B 1 42 ? 8.602 -14.781 10.07 1 90.31 42 CYS B N 1
ATOM 1678 C CA . CYS B 1 42 ? 7.559 -15.289 9.195 1 90.31 42 CYS B CA 1
ATOM 1679 C C . CYS B 1 42 ? 6.957 -16.578 9.758 1 90.31 42 CYS B C 1
ATOM 1681 O O . CYS B 1 42 ? 7.668 -17.406 10.328 1 90.31 42 CYS B O 1
ATOM 1683 N N . HIS B 1 43 ? 5.676 -16.734 9.492 1 84.75 43 HIS B N 1
ATOM 1684 C CA . HIS B 1 43 ? 4.906 -17.844 10.055 1 84.75 43 HIS B CA 1
ATOM 1685 C C . HIS B 1 43 ? 5.484 -19.188 9.641 1 84.75 43 HIS B C 1
ATOM 1687 O O . HIS B 1 43 ? 5.578 -20.109 10.461 1 84.75 43 HIS B O 1
ATOM 1693 N N . HIS B 1 44 ? 5.969 -19.406 8.383 1 82.69 44 HIS B N 1
ATOM 1694 C CA . HIS B 1 44 ? 6.473 -20.688 7.91 1 82.69 44 HIS B CA 1
ATOM 1695 C C . HIS B 1 44 ? 7.992 -20.672 7.793 1 82.69 44 HIS B C 1
ATOM 1697 O O . HIS B 1 44 ? 8.555 -21.297 6.883 1 82.69 44 HIS B O 1
ATOM 1703 N N . GLY B 1 45 ? 8.594 -19.797 8.594 1 86.19 45 GLY B N 1
ATOM 1704 C CA . GLY B 1 45 ? 10.039 -19.828 8.734 1 86.19 45 GLY B CA 1
ATOM 1705 C C . GLY B 1 45 ? 10.75 -18.891 7.785 1 86.19 45 GLY B C 1
ATOM 1706 O O . GLY B 1 45 ? 10.117 -18.109 7.07 1 86.19 45 GLY B O 1
ATOM 1707 N N . PRO B 1 46 ? 12.117 -19 7.793 1 87.19 46 PRO B N 1
ATOM 1708 C CA . PRO B 1 46 ? 12.961 -18.031 7.09 1 87.19 46 PRO B CA 1
ATOM 1709 C C . PRO B 1 46 ? 12.75 -18.062 5.578 1 87.19 46 PRO B C 1
ATOM 1711 O O . PRO B 1 46 ? 12.867 -17.016 4.918 1 87.19 46 PRO B O 1
ATOM 1714 N N . ASP B 1 47 ? 12.469 -19.234 5.031 1 87.5 47 ASP B N 1
ATOM 1715 C CA . ASP B 1 47 ? 12.258 -19.312 3.588 1 87.5 47 ASP B CA 1
ATOM 1716 C C . ASP B 1 47 ? 11.078 -18.453 3.15 1 87.5 47 ASP B C 1
ATOM 1718 O O . ASP B 1 47 ? 11.109 -17.859 2.076 1 87.5 47 ASP B O 1
ATOM 1722 N N . GLU B 1 48 ? 10.047 -18.422 3.951 1 88.25 48 GLU B N 1
ATOM 1723 C CA . GLU B 1 48 ? 8.906 -17.562 3.65 1 88.25 48 GLU B CA 1
ATOM 1724 C C . GLU B 1 48 ? 9.297 -16.094 3.652 1 88.25 48 GLU B C 1
ATOM 1726 O O . GLU B 1 48 ? 8.867 -15.328 2.787 1 88.25 48 GLU B O 1
ATOM 1731 N N . CYS B 1 49 ? 10.156 -15.734 4.594 1 92.38 49 CYS B N 1
ATOM 1732 C CA . CYS B 1 49 ? 10.633 -14.359 4.672 1 92.38 49 CYS B CA 1
ATOM 1733 C C . CYS B 1 49 ? 11.445 -14 3.434 1 92.38 49 CYS B C 1
ATOM 1735 O O . CYS B 1 49 ? 11.297 -12.898 2.891 1 92.38 49 CYS B O 1
ATOM 1737 N N . ILE B 1 50 ? 12.234 -14.938 3.064 1 91.62 50 ILE B N 1
ATOM 1738 C CA . ILE B 1 50 ? 13.023 -14.727 1.857 1 91.62 50 ILE B CA 1
ATOM 1739 C C . ILE B 1 50 ? 12.094 -14.531 0.659 1 91.62 50 ILE B C 1
ATOM 1741 O O . ILE B 1 50 ? 12.273 -13.609 -0.132 1 91.62 50 ILE B O 1
ATOM 1745 N N . GLY B 1 51 ? 11.117 -15.367 0.538 1 92.44 51 GLY B N 1
ATOM 1746 C CA . GLY B 1 51 ? 10.148 -15.242 -0.54 1 92.44 51 GLY B CA 1
ATOM 1747 C C . GLY B 1 51 ? 9.414 -13.922 -0.534 1 92.44 51 GLY B C 1
ATOM 1748 O O . GLY B 1 51 ? 9.266 -13.281 -1.578 1 92.44 51 GLY B O 1
ATOM 1749 N N . ASN B 1 52 ? 9 -13.516 0.647 1 93.56 52 ASN B N 1
ATOM 1750 C CA . ASN B 1 52 ? 8.32 -12.227 0.784 1 93.56 52 ASN B CA 1
ATOM 1751 C C . ASN B 1 52 ? 9.195 -11.078 0.287 1 93.56 52 ASN B C 1
ATOM 1753 O O . ASN B 1 52 ? 8.711 -10.18 -0.398 1 93.56 52 ASN B O 1
ATOM 1757 N N . ALA B 1 53 ? 10.422 -11.164 0.646 1 94.69 53 ALA B N 1
ATOM 1758 C CA . ALA B 1 53 ? 11.344 -10.109 0.238 1 94.69 53 ALA B CA 1
ATOM 1759 C C . ALA B 1 53 ? 11.523 -10.086 -1.277 1 94.69 53 ALA B C 1
ATOM 1761 O O . ALA B 1 53 ? 11.508 -9.016 -1.896 1 94.69 53 ALA B O 1
ATOM 1762 N N . TRP B 1 54 ? 11.664 -11.258 -1.865 1 95.19 54 TRP B N 1
ATOM 1763 C CA . TRP B 1 54 ? 11.797 -11.344 -3.316 1 95.19 54 TRP B CA 1
ATOM 1764 C C . TRP B 1 54 ? 10.547 -10.805 -4.008 1 95.19 54 TRP B C 1
ATOM 1766 O O . TRP B 1 54 ? 10.648 -10.047 -4.98 1 95.19 54 TRP B O 1
ATOM 1776 N N . HIS B 1 55 ? 9.445 -11.156 -3.516 1 95.5 55 HIS B N 1
ATOM 1777 C CA . HIS B 1 55 ? 8.188 -10.695 -4.098 1 95.5 55 HIS B CA 1
ATOM 1778 C C . HIS B 1 55 ? 8.008 -9.195 -3.9 1 95.5 55 HIS B C 1
ATOM 1780 O O . HIS B 1 55 ? 7.531 -8.5 -4.801 1 95.5 55 HIS B O 1
ATOM 1786 N N . ALA B 1 56 ? 8.391 -8.727 -2.77 1 95.38 56 ALA B N 1
ATOM 1787 C CA . ALA B 1 56 ? 8.344 -7.281 -2.545 1 95.38 56 ALA B CA 1
ATOM 1788 C C . ALA B 1 56 ? 9.25 -6.543 -3.521 1 95.38 56 ALA B C 1
ATOM 1790 O O . ALA B 1 56 ? 8.859 -5.52 -4.09 1 95.38 56 ALA B O 1
ATOM 1791 N N . CYS B 1 57 ? 10.406 -7.074 -3.736 1 94.75 57 CYS B N 1
ATOM 1792 C CA . CYS B 1 57 ? 11.383 -6.461 -4.637 1 94.75 57 CYS B CA 1
ATOM 1793 C C . CYS B 1 57 ? 10.867 -6.469 -6.074 1 94.75 57 CYS B C 1
ATOM 1795 O O . CYS B 1 57 ? 11.242 -5.609 -6.875 1 94.75 57 CYS B O 1
ATOM 1797 N N . SER B 1 58 ? 9.969 -7.387 -6.375 1 94.25 58 SER B N 1
ATOM 1798 C CA . SER B 1 58 ? 9.422 -7.434 -7.73 1 94.25 58 SER B CA 1
ATOM 1799 C C . SER B 1 58 ? 8.586 -6.191 -8.031 1 94.25 58 SER B C 1
ATOM 1801 O O . SER B 1 58 ? 8.43 -5.816 -9.195 1 94.25 58 SER B O 1
ATOM 1803 N N . HIS B 1 59 ? 8.086 -5.547 -7.02 1 91.56 59 HIS B N 1
ATOM 1804 C CA . HIS B 1 59 ? 7.352 -4.297 -7.207 1 91.56 59 HIS B CA 1
ATOM 1805 C C . HIS B 1 59 ? 8.266 -3.207 -7.762 1 91.56 59 HIS B C 1
ATOM 1807 O O . HIS B 1 59 ? 7.789 -2.266 -8.398 1 91.56 59 HIS B O 1
ATOM 1813 N N . PHE B 1 60 ? 9.531 -3.354 -7.484 1 88.94 60 PHE B N 1
ATOM 1814 C CA . PHE B 1 60 ? 10.5 -2.34 -7.895 1 88.94 60 PHE B CA 1
ATOM 1815 C C . PHE B 1 60 ? 10.969 -2.59 -9.328 1 88.94 60 PHE B C 1
ATOM 1817 O O . PHE B 1 60 ? 11.109 -1.649 -10.109 1 88.94 60 PHE B O 1
ATOM 1824 N N . TYR B 1 61 ? 11.07 -3.805 -9.734 1 90.44 61 TYR B N 1
ATOM 1825 C CA . TYR B 1 61 ? 11.805 -4.094 -10.961 1 90.44 61 TYR B CA 1
ATOM 1826 C C . TYR B 1 61 ? 10.875 -4.586 -12.062 1 90.44 61 TYR B C 1
ATOM 1828 O O . TYR B 1 61 ? 11.242 -4.598 -13.234 1 90.44 61 TYR B O 1
ATOM 1836 N N . MET B 1 62 ? 9.664 -5 -11.703 1 91 62 MET B N 1
ATOM 1837 C CA . MET B 1 62 ? 8.781 -5.613 -12.688 1 91 62 MET B CA 1
ATOM 1838 C C . MET B 1 62 ? 7.539 -4.754 -12.914 1 91 62 MET B C 1
ATOM 1840 O O . MET B 1 62 ? 7.074 -4.07 -12 1 91 62 MET B O 1
ATOM 1844 N N . SER B 1 63 ? 7.035 -4.844 -14.18 1 87.62 63 SER B N 1
ATOM 1845 C CA . SER B 1 63 ? 5.707 -4.293 -14.43 1 87.62 63 SER B CA 1
ATOM 1846 C C . SER B 1 63 ? 4.637 -5.07 -13.672 1 87.62 63 SER B C 1
ATOM 1848 O O . SER B 1 63 ? 4.875 -6.195 -13.227 1 87.62 63 SER B O 1
ATOM 1850 N N . PRO B 1 64 ? 3.496 -4.465 -13.539 1 87.94 64 PRO B N 1
ATOM 1851 C CA . PRO B 1 64 ? 2.43 -5.184 -12.836 1 87.94 64 PRO B CA 1
ATOM 1852 C C . PRO B 1 64 ? 2.148 -6.555 -13.445 1 87.94 64 PRO B C 1
ATOM 1854 O O . PRO B 1 64 ? 1.994 -7.535 -12.711 1 87.94 64 PRO B O 1
ATOM 1857 N N . LYS B 1 65 ? 2.096 -6.605 -14.695 1 88.19 65 LYS B N 1
ATOM 1858 C CA . LYS B 1 65 ? 1.823 -7.875 -15.359 1 88.19 65 LYS B CA 1
ATOM 1859 C C . LYS B 1 65 ? 2.943 -8.883 -15.109 1 88.19 65 LYS B C 1
ATOM 1861 O O . LYS B 1 65 ? 2.684 -10.031 -14.742 1 88.19 65 LYS B O 1
ATOM 1866 N N . GLU B 1 66 ? 4.172 -8.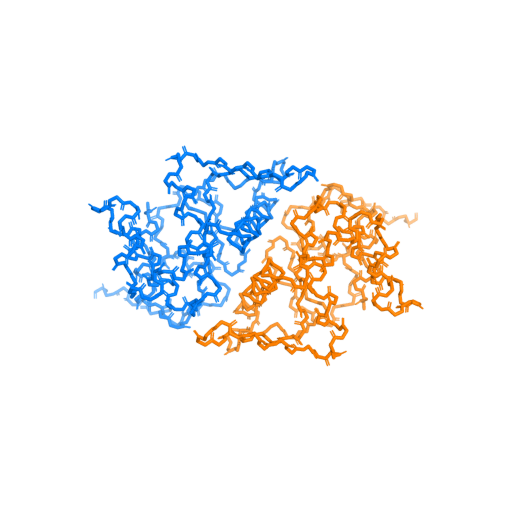453 -15.305 1 91.62 66 GLU B N 1
ATOM 1867 C CA . GLU B 1 66 ? 5.324 -9.32 -15.078 1 91.62 66 GLU B CA 1
ATOM 1868 C C . GLU B 1 66 ? 5.359 -9.828 -13.641 1 91.62 66 GLU B C 1
ATOM 1870 O O . GLU B 1 66 ? 5.668 -11 -13.398 1 91.62 66 GLU B O 1
ATOM 1875 N N . ARG B 1 67 ? 5.105 -8.961 -12.773 1 92.94 67 ARG B N 1
ATOM 1876 C CA . ARG B 1 67 ? 5.113 -9.297 -11.352 1 92.94 67 ARG B CA 1
ATOM 1877 C C . ARG B 1 67 ? 4.09 -10.383 -11.039 1 92.94 67 ARG B C 1
ATOM 1879 O O . ARG B 1 67 ? 4.379 -11.32 -10.297 1 92.94 67 ARG B O 1
ATOM 1886 N N . LEU B 1 68 ? 2.957 -10.25 -11.609 1 90.94 68 LEU B N 1
ATOM 1887 C CA . LEU B 1 68 ? 1.912 -11.242 -11.383 1 90.94 68 LEU B CA 1
ATOM 1888 C C . LEU B 1 68 ? 2.332 -12.609 -11.914 1 90.94 68 LEU B C 1
ATOM 1890 O O . LEU B 1 68 ? 2.137 -13.625 -11.25 1 90.94 68 LEU B O 1
ATOM 1894 N N . GLU B 1 69 ? 2.84 -12.594 -13.086 1 90.62 69 GLU B N 1
ATOM 1895 C CA . GLU B 1 69 ? 3.326 -13.844 -13.664 1 90.62 69 GLU B CA 1
ATOM 1896 C C . GLU B 1 69 ? 4.418 -14.469 -12.797 1 90.62 69 GLU B C 1
ATOM 1898 O O . GLU B 1 69 ? 4.441 -15.68 -12.594 1 90.62 69 GLU B O 1
ATOM 1903 N N . TYR B 1 70 ? 5.289 -13.633 -12.367 1 93.44 70 TYR B N 1
ATOM 1904 C CA . TYR B 1 70 ? 6.379 -14.086 -11.508 1 93.44 70 TYR B CA 1
ATOM 1905 C C . TYR B 1 70 ? 5.844 -14.711 -10.227 1 93.44 70 TYR B C 1
ATOM 1907 O O . TYR B 1 70 ? 6.277 -15.789 -9.828 1 93.44 70 TYR B O 1
ATOM 1915 N N . VAL B 1 71 ? 4.918 -14.094 -9.57 1 91.06 71 VAL B N 1
ATOM 1916 C CA . VAL B 1 71 ? 4.367 -14.578 -8.312 1 91.06 71 VAL B CA 1
ATOM 1917 C C . VAL B 1 71 ? 3.607 -15.875 -8.547 1 91.06 71 VAL B C 1
ATOM 1919 O O . VAL B 1 71 ? 3.75 -16.828 -7.773 1 91.06 71 VAL B O 1
ATOM 1922 N N . ILE B 1 72 ? 2.816 -15.938 -9.586 1 88.5 72 ILE B N 1
ATOM 1923 C CA . ILE B 1 72 ? 2.072 -17.141 -9.906 1 88.5 72 ILE B CA 1
ATOM 1924 C C . ILE B 1 72 ? 3.045 -18.297 -10.148 1 88.5 72 ILE B C 1
ATOM 1926 O O . ILE B 1 72 ? 2.84 -19.406 -9.648 1 88.5 72 ILE B O 1
ATOM 1930 N N . CYS B 1 73 ? 4.031 -18.031 -10.867 1 90.06 73 CYS B N 1
ATOM 1931 C CA . CYS B 1 73 ? 5.043 -19.047 -11.148 1 90.06 73 CYS B CA 1
ATOM 1932 C C . CYS B 1 73 ? 5.68 -19.562 -9.859 1 90.06 73 CYS B C 1
ATOM 1934 O O . CYS B 1 73 ? 5.82 -20.766 -9.672 1 90.06 73 CYS B O 1
ATOM 1936 N N . THR B 1 74 ? 6.051 -18.672 -9 1 90.12 74 THR B N 1
ATOM 1937 C CA . THR B 1 74 ? 6.766 -19.047 -7.789 1 90.12 74 THR B CA 1
ATOM 1938 C C . THR B 1 74 ? 5.836 -19.766 -6.812 1 90.12 74 THR B C 1
ATOM 1940 O O . THR B 1 74 ? 6.281 -20.609 -6.031 1 90.12 74 THR B O 1
ATOM 1943 N N . MET B 1 75 ? 4.613 -19.422 -6.906 1 81.75 75 MET B N 1
ATOM 1944 C CA . MET B 1 75 ? 3.666 -20.031 -5.977 1 81.75 75 MET B CA 1
ATOM 1945 C C . MET B 1 75 ? 3.195 -21.391 -6.48 1 81.75 75 MET B C 1
ATOM 1947 O O . MET B 1 75 ? 2.762 -22.234 -5.691 1 81.75 75 MET B O 1
ATOM 1951 N N . THR B 1 76 ? 3.027 -21.469 -7.77 1 74.56 76 THR B N 1
ATOM 1952 C CA . THR B 1 76 ? 2.602 -22.75 -8.344 1 74.56 76 THR B CA 1
ATOM 1953 C C . THR B 1 76 ? 3.729 -23.766 -8.273 1 74.56 76 THR B C 1
ATOM 1955 O O . THR B 1 76 ? 3.477 -24.969 -8.289 1 74.56 76 THR B O 1
ATOM 1958 N N . GLY B 1 77 ? 4.895 -23.25 -8.32 1 60.62 77 GLY B N 1
ATOM 1959 C CA . GLY B 1 77 ? 6.008 -24.188 -8.367 1 60.62 77 GLY B CA 1
ATOM 1960 C C . GLY B 1 77 ? 6.164 -25 -7.086 1 60.62 77 GLY B C 1
ATOM 1961 O O . GLY B 1 77 ? 7.23 -24.969 -6.465 1 60.62 77 GLY B O 1
ATOM 1962 N N . TYR B 1 78 ? 4.973 -25.188 -6.422 1 52.69 78 TYR B N 1
ATOM 1963 C CA . TYR B 1 78 ? 4.965 -26.031 -5.223 1 52.69 78 TYR B CA 1
ATOM 1964 C C . TYR B 1 78 ? 6.016 -27.125 -5.316 1 52.69 78 TYR B C 1
ATOM 1966 O O . TYR B 1 78 ? 6.617 -27.5 -4.309 1 52.69 78 TYR B O 1
ATOM 1974 N N . ARG B 1 79 ? 6.324 -27.594 -6.465 1 53.5 79 ARG B N 1
ATOM 1975 C CA . ARG B 1 79 ? 7.223 -28.734 -6.516 1 53.5 79 ARG B CA 1
ATOM 1976 C C . ARG B 1 79 ? 8.664 -28.312 -6.281 1 53.5 79 ARG B C 1
ATOM 1978 O O . ARG B 1 79 ? 9.539 -29.156 -6.055 1 53.5 79 ARG B O 1
ATOM 1985 N N . MET B 1 80 ? 8.82 -27.031 -6.164 1 59.38 80 MET B N 1
ATOM 1986 C CA . MET B 1 80 ? 10.188 -26.594 -5.918 1 59.38 80 MET B CA 1
ATOM 1987 C C . MET B 1 80 ? 10.281 -25.828 -4.598 1 59.38 80 MET B C 1
ATOM 1989 O O . MET B 1 80 ? 9.305 -25.234 -4.148 1 59.38 80 MET B O 1
ATOM 1993 N N . GLN B 1 81 ? 11.234 -26.156 -3.896 1 74.62 81 GLN B N 1
ATOM 1994 C CA . GLN B 1 81 ? 11.547 -25.312 -2.748 1 74.62 81 GLN B CA 1
ATOM 1995 C C . GLN B 1 81 ? 11.547 -23.828 -3.133 1 74.62 81 GLN B C 1
ATOM 1997 O O . GLN B 1 81 ? 12.055 -23.469 -4.191 1 74.62 81 GLN B O 1
ATOM 2002 N N . LEU B 1 82 ? 10.883 -22.969 -2.449 1 79.88 82 LEU B N 1
ATOM 2003 C CA . LEU B 1 82 ? 10.625 -21.562 -2.736 1 79.88 82 LEU B CA 1
ATOM 2004 C C . LEU B 1 82 ? 11.906 -20.859 -3.17 1 79.88 82 LEU B C 1
ATOM 2006 O O . LEU B 1 82 ? 11.914 -20.141 -4.176 1 79.88 82 LEU B O 1
ATOM 2010 N N . PRO B 1 83 ? 13.062 -21.25 -2.59 1 81 83 PRO B N 1
ATOM 2011 C CA . PRO B 1 83 ? 14.281 -20.547 -3.012 1 81 83 PRO B CA 1
ATOM 2012 C C . PRO B 1 83 ? 14.672 -20.859 -4.457 1 81 83 PRO B C 1
ATOM 2014 O O . PRO B 1 83 ? 15.148 -19.969 -5.172 1 81 83 PRO B O 1
ATOM 2017 N N . ARG B 1 84 ? 14.445 -22.094 -4.809 1 86.31 84 ARG B N 1
ATOM 2018 C CA . ARG B 1 84 ? 14.75 -22.469 -6.188 1 86.31 84 ARG B CA 1
ATOM 2019 C C . ARG B 1 84 ? 13.75 -21.844 -7.152 1 86.31 84 ARG B C 1
ATOM 2021 O O . ARG B 1 84 ? 14.133 -21.359 -8.227 1 86.31 84 ARG B O 1
ATOM 2028 N N . ALA B 1 85 ? 12.5 -21.844 -6.793 1 89.81 85 ALA B N 1
ATOM 2029 C CA . ALA B 1 85 ? 11.453 -21.281 -7.637 1 89.81 85 ALA B CA 1
ATOM 2030 C C . ALA B 1 85 ? 11.68 -19.781 -7.863 1 89.81 85 ALA B C 1
ATOM 2032 O O . ALA B 1 85 ? 11.414 -19.266 -8.953 1 89.81 85 ALA B O 1
ATOM 2033 N N . LEU B 1 86 ? 12.211 -19.109 -6.922 1 92.62 86 LEU B N 1
ATOM 2034 C CA . LEU B 1 86 ? 12.453 -17.672 -7.008 1 92.62 86 LEU B CA 1
ATOM 2035 C C . LEU B 1 86 ? 13.422 -17.359 -8.148 1 92.62 86 LEU B C 1
ATOM 2037 O O . LEU B 1 86 ? 13.25 -16.359 -8.852 1 92.62 86 LEU B O 1
ATOM 2041 N N . LYS B 1 87 ? 14.336 -18.25 -8.344 1 93.06 87 LYS B N 1
ATOM 2042 C CA . LYS B 1 87 ? 15.344 -18.031 -9.375 1 93.06 87 LYS B CA 1
ATOM 2043 C C . LYS B 1 87 ? 14.867 -18.547 -10.727 1 93.06 87 LYS B C 1
ATOM 2045 O O . LYS B 1 87 ? 15.133 -17.922 -11.758 1 93.06 87 LYS B O 1
ATOM 2050 N N . LYS B 1 88 ? 14.125 -19.578 -10.75 1 92.06 88 LYS B N 1
ATOM 2051 C CA . LYS B 1 88 ? 13.766 -20.266 -11.984 1 92.06 88 LYS B CA 1
ATOM 2052 C C . LYS B 1 88 ? 12.594 -19.578 -12.688 1 92.06 88 LYS B C 1
ATOM 2054 O O . LYS B 1 88 ? 12.398 -19.734 -13.891 1 92.06 88 LYS B O 1
ATOM 2059 N N . CYS B 1 89 ? 11.875 -18.766 -11.938 1 93.88 89 CYS B N 1
ATOM 2060 C CA . CYS B 1 89 ? 10.656 -18.172 -12.477 1 93.88 89 CYS B CA 1
ATOM 2061 C C . CYS B 1 89 ? 10.945 -16.844 -13.156 1 93.88 89 CYS B C 1
ATOM 2063 O O . CYS B 1 89 ? 10.023 -16.109 -13.531 1 93.88 89 CYS B O 1
ATOM 2065 N N . THR B 1 90 ? 12.164 -16.453 -13.328 1 94.19 90 THR B N 1
ATOM 2066 C CA . THR B 1 90 ? 12.547 -15.227 -14.031 1 94.19 90 THR B CA 1
ATOM 2067 C C . THR B 1 90 ? 13.906 -15.391 -14.695 1 94.19 90 THR B C 1
ATOM 2069 O O . THR B 1 90 ? 14.547 -16.438 -14.57 1 94.19 90 THR B O 1
ATOM 2072 N N . SER B 1 91 ? 14.328 -14.398 -15.508 1 95.19 91 SER B N 1
ATOM 2073 C CA . SER B 1 91 ? 15.625 -14.477 -16.172 1 95.19 91 SER B CA 1
ATOM 2074 C C . SER B 1 91 ? 16.766 -14.406 -15.164 1 95.19 91 SER B C 1
ATOM 2076 O O . SER B 1 91 ? 16.609 -13.859 -14.078 1 95.19 91 SER B O 1
ATOM 2078 N N . PRO B 1 92 ? 17.953 -14.938 -15.516 1 95.25 92 PRO B N 1
ATOM 2079 C CA . PRO B 1 92 ? 19.094 -14.898 -14.594 1 95.25 92 PRO B CA 1
ATOM 2080 C C . PRO B 1 92 ? 19.453 -13.477 -14.172 1 95.25 92 PRO B C 1
ATOM 2082 O O . PRO B 1 92 ? 19.781 -13.242 -13.008 1 95.25 92 PRO B O 1
ATOM 2085 N N . GLY B 1 93 ? 19.453 -12.547 -15.078 1 94.12 93 GLY B N 1
ATOM 2086 C CA . GLY B 1 93 ? 19.719 -11.156 -14.75 1 94.12 93 GLY B CA 1
ATOM 2087 C C . GLY B 1 93 ? 18.734 -10.578 -13.758 1 94.12 93 GLY B C 1
ATOM 2088 O O . GLY B 1 93 ? 19.125 -9.922 -12.789 1 94.12 93 GLY B O 1
ATOM 2089 N N . MET B 1 94 ? 17.453 -10.82 -13.977 1 94.31 94 MET B N 1
ATOM 2090 C CA . MET B 1 94 ? 16.422 -10.344 -13.07 1 94.31 94 MET B CA 1
ATOM 2091 C C . MET B 1 94 ? 16.531 -11.023 -11.711 1 94.31 94 MET B C 1
ATOM 2093 O O . MET B 1 94 ? 16.359 -10.383 -10.672 1 94.31 94 MET B O 1
ATOM 2097 N N . ALA B 1 95 ? 16.828 -12.289 -11.773 1 95.25 95 ALA B N 1
ATOM 2098 C CA . ALA B 1 95 ? 16.984 -13.016 -10.516 1 95.25 95 ALA B CA 1
ATOM 2099 C C . ALA B 1 95 ? 18.109 -12.414 -9.68 1 95.25 95 ALA B C 1
ATOM 2101 O O . ALA B 1 95 ? 17.969 -12.266 -8.461 1 95.25 95 ALA B O 1
ATOM 2102 N N . ALA B 1 96 ? 19.172 -12.094 -10.305 1 94.94 96 ALA B N 1
ATOM 2103 C CA . ALA B 1 96 ? 20.297 -11.484 -9.602 1 94.94 96 ALA B CA 1
ATOM 2104 C C . ALA B 1 96 ? 19.906 -10.141 -9 1 94.94 96 ALA B C 1
ATOM 2106 O O . ALA B 1 96 ? 20.281 -9.82 -7.867 1 94.94 96 ALA B O 1
ATOM 2107 N N . GLN B 1 97 ? 19.156 -9.375 -9.734 1 92.94 97 GLN B N 1
ATOM 2108 C CA . GLN B 1 97 ? 18.688 -8.086 -9.25 1 92.94 97 GLN B CA 1
ATOM 2109 C C . GLN B 1 97 ? 17.75 -8.25 -8.055 1 92.94 97 GLN B C 1
ATOM 2111 O O . GLN B 1 97 ? 17.875 -7.539 -7.059 1 92.94 97 GLN B O 1
ATOM 2116 N N . LEU B 1 98 ? 16.844 -9.156 -8.195 1 95.19 98 LEU B N 1
ATOM 2117 C CA . LEU B 1 98 ? 15.898 -9.414 -7.117 1 95.19 98 LEU B CA 1
ATOM 2118 C C . LEU B 1 98 ? 16.609 -9.898 -5.863 1 95.19 98 LEU B C 1
ATOM 2120 O O . LEU B 1 98 ? 16.266 -9.508 -4.75 1 95.19 98 LEU B O 1
ATOM 2124 N N . GLU B 1 99 ? 17.578 -10.742 -6.051 1 95.69 99 GLU B N 1
ATOM 2125 C CA . GLU B 1 99 ? 18.328 -11.258 -4.91 1 95.69 99 GLU B CA 1
ATOM 2126 C C . GLU B 1 99 ? 19.078 -10.141 -4.199 1 95.69 99 GLU B C 1
ATOM 2128 O O . GLU B 1 99 ? 19.078 -10.055 -2.971 1 95.69 99 GLU B O 1
ATOM 2133 N N . LYS B 1 100 ? 19.797 -9.32 -4.953 1 94 100 LYS B N 1
ATOM 2134 C CA . LYS B 1 100 ? 20.516 -8.18 -4.391 1 94 100 LYS B CA 1
ATOM 2135 C C . LYS B 1 100 ? 19.578 -7.254 -3.631 1 94 100 LYS B C 1
ATOM 2137 O O . LYS B 1 100 ? 19.891 -6.801 -2.529 1 94 100 LYS B O 1
ATOM 2142 N N . CYS B 1 101 ? 18.469 -6.996 -4.215 1 93.75 101 CYS B N 1
ATOM 2143 C CA . CYS B 1 101 ? 17.453 -6.168 -3.58 1 93.75 101 CYS B CA 1
ATOM 2144 C C . CYS B 1 101 ? 16.969 -6.801 -2.279 1 93.75 101 CYS B C 1
ATOM 2146 O O . CYS B 1 101 ? 16.922 -6.137 -1.241 1 93.75 101 CYS B O 1
ATOM 2148 N N . ALA B 1 102 ? 16.656 -8.078 -2.328 1 94.69 102 ALA B N 1
ATOM 2149 C CA . ALA B 1 102 ? 16.047 -8.781 -1.198 1 94.69 102 ALA B CA 1
ATOM 2150 C C . ALA B 1 102 ? 17 -8.82 -0.006 1 94.69 102 ALA B C 1
ATOM 2152 O O . ALA B 1 102 ? 16.562 -8.836 1.146 1 94.69 102 ALA B O 1
ATOM 2153 N N . LYS B 1 103 ? 18.25 -8.781 -0.268 1 93.25 103 LYS B N 1
ATOM 2154 C CA . LYS B 1 103 ? 19.25 -8.906 0.789 1 93.25 103 LYS B CA 1
ATOM 2155 C C . LYS B 1 103 ? 19.734 -7.531 1.255 1 93.25 103 LYS B C 1
ATOM 2157 O O . LYS B 1 103 ? 20.484 -7.426 2.223 1 93.25 103 LYS B O 1
ATOM 2162 N N . GLY B 1 104 ? 19.281 -6.516 0.615 1 90.06 104 GLY B N 1
ATOM 2163 C CA . GLY B 1 104 ? 19.781 -5.176 0.899 1 90.06 104 GLY B CA 1
ATOM 2164 C C . GLY B 1 104 ? 18.734 -4.281 1.545 1 90.06 104 GLY B C 1
ATOM 2165 O O . GLY B 1 104 ? 17.641 -4.738 1.889 1 90.06 104 GLY B O 1
ATOM 2166 N N . PRO B 1 105 ? 19.094 -2.951 1.692 1 87.31 105 PRO B N 1
ATOM 2167 C CA . PRO B 1 105 ? 18.188 -1.995 2.344 1 87.31 105 PRO B CA 1
ATOM 2168 C C . PRO B 1 105 ? 16.906 -1.754 1.551 1 87.31 105 PRO B C 1
ATOM 2170 O O . PRO B 1 105 ? 15.859 -1.496 2.137 1 87.31 105 PRO B O 1
ATOM 2173 N N . GLN B 1 106 ? 17 -1.922 0.272 1 89.56 106 GLN B N 1
ATOM 2174 C CA . GLN B 1 106 ? 15.812 -1.756 -0.554 1 89.56 106 GLN B CA 1
ATOM 2175 C C . GLN B 1 106 ? 14.742 -2.789 -0.196 1 89.56 106 GLN B C 1
ATOM 2177 O O . GLN B 1 106 ? 13.578 -2.439 0.014 1 89.56 106 GLN B O 1
ATOM 2182 N N . GLY B 1 107 ? 15.188 -3.967 -0.15 1 92.44 107 GLY B N 1
ATOM 2183 C CA . GLY B 1 107 ? 14.266 -5.043 0.187 1 92.44 107 GLY B CA 1
ATOM 2184 C C . GLY B 1 107 ? 13.641 -4.887 1.562 1 92.44 107 GLY B C 1
ATOM 2185 O O . GLY B 1 107 ? 12.445 -5.105 1.736 1 92.44 107 GLY B O 1
ATOM 2186 N N . ILE B 1 108 ? 14.445 -4.516 2.494 1 90.44 108 ILE B N 1
ATOM 2187 C CA . ILE B 1 108 ? 13.969 -4.297 3.855 1 90.44 108 ILE B CA 1
ATOM 2188 C C . ILE B 1 108 ? 12.898 -3.207 3.857 1 90.44 108 ILE B C 1
ATOM 2190 O O . ILE B 1 108 ? 11.852 -3.359 4.492 1 90.44 108 ILE B O 1
ATOM 2194 N N . ALA B 1 109 ? 13.141 -2.182 3.18 1 90.88 109 ALA B N 1
ATOM 2195 C CA . ALA B 1 109 ? 12.195 -1.071 3.109 1 90.88 109 ALA B CA 1
ATOM 2196 C C . ALA B 1 109 ? 10.891 -1.505 2.449 1 90.88 109 ALA B C 1
ATOM 2198 O O . ALA B 1 109 ? 9.805 -1.149 2.912 1 90.88 109 ALA B O 1
ATOM 2199 N N . LEU B 1 110 ? 11.016 -2.213 1.406 1 93.75 110 LEU B N 1
ATOM 2200 C CA . LEU B 1 110 ? 9.828 -2.664 0.687 1 93.75 110 LEU B CA 1
ATOM 2201 C C . LEU B 1 110 ? 8.992 -3.602 1.552 1 93.75 110 LEU B C 1
ATOM 2203 O O . LEU B 1 110 ? 7.766 -3.475 1.605 1 93.75 110 LEU B O 1
ATOM 2207 N N . VAL B 1 111 ? 9.617 -4.523 2.219 1 94.06 111 VAL B N 1
ATOM 2208 C CA . VAL B 1 111 ? 8.898 -5.445 3.092 1 94.06 111 VAL B CA 1
ATOM 2209 C C . VAL B 1 111 ? 8.219 -4.668 4.219 1 94.06 111 VAL B C 1
ATOM 2211 O O . VAL B 1 111 ? 7.086 -4.973 4.598 1 94.06 111 VAL B O 1
ATOM 2214 N N . LYS B 1 112 ? 8.891 -3.73 4.77 1 91.94 112 LYS B N 1
ATOM 2215 C CA . LYS B 1 112 ? 8.297 -2.906 5.816 1 91.94 112 LYS B CA 1
ATOM 2216 C C . LYS B 1 112 ? 7.031 -2.209 5.312 1 91.94 112 LYS B C 1
ATOM 2218 O O . LYS B 1 112 ? 6.051 -2.084 6.047 1 91.94 112 LYS B O 1
ATOM 2223 N N . LEU B 1 113 ? 7.082 -1.718 4.152 1 92.44 113 LEU B N 1
ATOM 2224 C CA . LEU B 1 113 ? 5.895 -1.065 3.613 1 92.44 113 LEU B CA 1
ATOM 2225 C C . LEU B 1 113 ? 4.777 -2.078 3.379 1 92.44 113 LEU B C 1
ATOM 2227 O O . LEU B 1 113 ? 3.6 -1.764 3.566 1 92.44 113 LEU B O 1
ATOM 2231 N N . MET B 1 114 ? 5.156 -3.258 2.986 1 94.56 114 MET B N 1
ATOM 2232 C CA . MET B 1 114 ? 4.152 -4.312 2.896 1 94.56 114 MET B CA 1
ATOM 2233 C C . MET B 1 114 ? 3.516 -4.578 4.258 1 94.56 114 MET B C 1
ATOM 2235 O O . MET B 1 114 ? 2.314 -4.836 4.348 1 94.56 114 MET B O 1
ATOM 2239 N N . ALA B 1 115 ? 4.328 -4.547 5.27 1 92.94 115 ALA B N 1
ATOM 2240 C CA . ALA B 1 115 ? 3.816 -4.672 6.633 1 92.94 115 ALA B CA 1
ATOM 2241 C C . ALA B 1 115 ? 2.812 -3.568 6.945 1 92.94 115 ALA B C 1
ATOM 2243 O O . ALA B 1 115 ? 1.756 -3.826 7.527 1 92.94 115 ALA B O 1
ATOM 2244 N N . ASP B 1 116 ? 3.143 -2.365 6.562 1 90.25 116 ASP B N 1
ATOM 2245 C CA . ASP B 1 116 ? 2.262 -1.225 6.801 1 90.25 116 ASP B CA 1
ATOM 2246 C C . ASP B 1 116 ? 0.936 -1.391 6.059 1 90.25 116 ASP B C 1
ATOM 2248 O O . ASP B 1 116 ? -0.129 -1.103 6.609 1 90.25 116 ASP B O 1
ATOM 2252 N N . ILE B 1 117 ? 1.015 -1.812 4.836 1 92.44 117 ILE B N 1
ATOM 2253 C CA . ILE B 1 117 ? -0.188 -2.037 4.043 1 92.44 117 ILE B CA 1
ATOM 2254 C C . ILE B 1 117 ? -1.047 -3.115 4.699 1 92.44 117 ILE B C 1
ATOM 2256 O O . ILE B 1 117 ? -2.268 -2.969 4.801 1 92.44 117 ILE B O 1
ATOM 2260 N N . SER B 1 118 ? -0.385 -4.168 5.129 1 93.31 118 SER B N 1
ATOM 2261 C CA . SER B 1 118 ? -1.1 -5.238 5.816 1 93.31 118 SER B CA 1
ATOM 2262 C C . SER B 1 118 ? -1.773 -4.723 7.086 1 93.31 118 SER B C 1
ATOM 2264 O O . SER B 1 118 ? -2.908 -5.098 7.387 1 93.31 118 SER B O 1
ATOM 2266 N N . GLN B 1 119 ? -1.094 -3.934 7.82 1 90.94 119 GLN B N 1
ATOM 2267 C CA . GLN B 1 119 ? -1.66 -3.348 9.031 1 90.94 119 GLN B CA 1
ATOM 2268 C C . GLN B 1 119 ? -2.867 -2.473 8.703 1 90.94 119 GLN B C 1
ATOM 2270 O O . GLN B 1 119 ? -3.877 -2.512 9.414 1 90.94 119 GLN B O 1
ATOM 2275 N N . MET B 1 120 ? -2.746 -1.723 7.688 1 90.25 120 MET B N 1
ATOM 2276 C CA . MET B 1 120 ? -3.865 -0.894 7.246 1 90.25 120 MET B CA 1
ATOM 2277 C C . MET B 1 120 ? -5.066 -1.755 6.875 1 90.25 120 MET B C 1
ATOM 2279 O O . MET B 1 120 ? -6.195 -1.466 7.281 1 90.25 120 MET B O 1
ATOM 2283 N N . ALA B 1 121 ? -4.84 -2.773 6.094 1 92.5 121 ALA B N 1
ATOM 2284 C CA . ALA B 1 121 ? -5.902 -3.717 5.754 1 92.5 121 ALA B CA 1
ATOM 2285 C C . ALA B 1 121 ? -6.512 -4.332 7.008 1 92.5 121 ALA B C 1
ATOM 2287 O O . ALA B 1 121 ? -7.734 -4.469 7.109 1 92.5 121 ALA B O 1
ATOM 2288 N N . GLY B 1 122 ? -5.668 -4.68 7.906 1 92.38 122 GLY B N 1
ATOM 2289 C CA . GLY B 1 122 ? -6.125 -5.199 9.188 1 92.38 122 GLY B CA 1
ATOM 2290 C C . GLY B 1 122 ? -7.008 -4.227 9.945 1 92.38 122 GLY B C 1
ATOM 2291 O O . GLY B 1 122 ? -8.016 -4.625 10.531 1 92.38 122 GLY B O 1
ATOM 2292 N N . ALA B 1 123 ? -6.621 -3.008 9.922 1 90.25 123 ALA B N 1
ATOM 2293 C CA . ALA B 1 123 ? -7.402 -1.988 10.617 1 90.25 123 ALA B CA 1
ATOM 2294 C C . ALA B 1 123 ? -8.812 -1.892 10.047 1 90.25 123 ALA B C 1
ATOM 2296 O O . ALA B 1 123 ? -9.758 -1.568 10.766 1 90.25 123 ALA B O 1
ATOM 2297 N N . ILE B 1 124 ? -8.953 -2.16 8.766 1 91.31 124 ILE B N 1
ATOM 2298 C CA . ILE B 1 124 ? -10.25 -2.119 8.102 1 91.31 124 ILE B CA 1
ATOM 2299 C C . ILE B 1 124 ? -11.086 -3.322 8.531 1 91.31 124 ILE B C 1
ATOM 2301 O O . ILE B 1 124 ? -12.266 -3.184 8.852 1 91.31 124 ILE B O 1
ATOM 2305 N N . VAL B 1 125 ? -10.477 -4.477 8.633 1 92.25 125 VAL B N 1
ATOM 2306 C CA . VAL B 1 125 ? -11.266 -5.695 8.742 1 92.25 125 VAL B CA 1
ATOM 2307 C C . VAL B 1 125 ? -11.305 -6.152 10.203 1 92.25 125 VAL B C 1
ATOM 2309 O O . VAL B 1 125 ? -12.188 -6.914 10.602 1 92.25 125 VAL B O 1
ATOM 2312 N N . SER B 1 126 ? -10.359 -5.809 10.914 1 89.88 126 SER B N 1
ATOM 2313 C CA . SER B 1 126 ? -10.258 -6.105 12.336 1 89.88 126 SER B CA 1
ATOM 2314 C C . SER B 1 126 ? -9.734 -4.902 13.117 1 89.88 126 SER B C 1
ATOM 2316 O O . SER B 1 126 ? -8.586 -4.891 13.555 1 89.88 126 SER B O 1
ATOM 2318 N N . PRO B 1 127 ? -10.609 -3.928 13.406 1 84.75 127 PRO B N 1
ATOM 2319 C CA . PRO B 1 127 ? -10.164 -2.646 13.961 1 84.75 127 PRO B CA 1
ATOM 2320 C C . PRO B 1 127 ? -9.562 -2.785 15.359 1 84.75 127 PRO B C 1
ATOM 2322 O O . PRO B 1 127 ? -8.781 -1.933 15.781 1 84.75 127 PRO B O 1
ATOM 2325 N N . ASN B 1 128 ? -9.859 -3.877 16.016 1 84.81 128 ASN B N 1
ATOM 2326 C CA . ASN B 1 128 ? -9.375 -4.031 17.391 1 84.81 128 ASN B CA 1
ATOM 2327 C C . ASN B 1 128 ? -7.887 -4.363 17.422 1 84.81 128 ASN B C 1
ATOM 2329 O O . ASN B 1 128 ? -7.164 -3.906 18.312 1 84.81 128 ASN B O 1
ATOM 2333 N N . ASP B 1 129 ? -7.441 -5.066 16.422 1 87.19 129 ASP B N 1
ATOM 2334 C CA . ASP B 1 129 ? -6.039 -5.457 16.5 1 87.19 129 ASP B CA 1
ATOM 2335 C C . ASP B 1 129 ? -5.293 -5.098 15.227 1 87.19 129 ASP B C 1
ATOM 2337 O O . ASP B 1 129 ? -4.066 -5.23 15.156 1 87.19 129 ASP B O 1
ATOM 2341 N N . SER B 1 130 ? -5.977 -4.645 14.258 1 88.56 130 SER B N 1
ATOM 2342 C CA . SER B 1 130 ? -5.395 -4.195 13 1 88.56 130 SER B CA 1
ATOM 2343 C C . SER B 1 130 ? -4.602 -5.309 12.328 1 88.56 130 SER B C 1
ATOM 2345 O O . SER B 1 130 ? -3.535 -5.066 11.758 1 88.56 130 SER B O 1
ATOM 2347 N N . VAL B 1 131 ? -5.098 -6.559 12.477 1 90.25 131 VAL B N 1
ATOM 2348 C CA . VAL B 1 131 ? -4.477 -7.711 11.836 1 90.25 131 VAL B CA 1
ATOM 2349 C C . VAL B 1 131 ? -5.469 -8.367 10.875 1 90.25 131 VAL B C 1
ATOM 2351 O O . VAL B 1 131 ? -6.648 -8.516 11.195 1 90.25 131 VAL B O 1
ATOM 2354 N N . VAL B 1 132 ? -5.008 -8.695 9.664 1 91 132 VAL B N 1
ATOM 2355 C CA . VAL B 1 132 ? -5.828 -9.453 8.727 1 91 132 VAL B CA 1
ATOM 2356 C C . VAL B 1 132 ? -6.086 -10.852 9.273 1 91 132 VAL B C 1
ATOM 2358 O O . VAL B 1 132 ? -5.152 -11.539 9.688 1 91 132 VAL B O 1
ATOM 2361 N N . PRO B 1 133 ? -7.297 -11.266 9.328 1 90.31 133 PRO B N 1
ATOM 2362 C CA . PRO B 1 133 ? -7.648 -12.469 10.086 1 90.31 133 PRO B CA 1
ATOM 2363 C C . PRO B 1 133 ? -7.168 -13.75 9.406 1 90.31 133 PRO B C 1
ATOM 2365 O O . PRO B 1 133 ? -7.02 -14.781 10.07 1 90.31 133 PRO B O 1
ATOM 2368 N N . TRP B 1 134 ? -7.027 -13.797 8.102 1 89.25 134 TRP B N 1
ATOM 2369 C CA . TRP B 1 134 ? -6.512 -14.953 7.383 1 89.25 134 TRP B CA 1
ATOM 2370 C C . TRP B 1 134 ? -5.84 -14.539 6.078 1 89.25 134 TRP B C 1
ATOM 2372 O O . TRP B 1 134 ? -6.027 -13.414 5.613 1 89.25 134 TRP B O 1
ATOM 2382 N N . VAL B 1 135 ? -5.02 -15.383 5.602 1 86.31 135 VAL B N 1
ATOM 2383 C CA . VAL B 1 135 ? -4.379 -15.172 4.309 1 86.31 135 VAL B CA 1
ATOM 2384 C C . VAL B 1 135 ? -4.586 -16.406 3.422 1 86.31 135 VAL B C 1
ATOM 2386 O O . VAL B 1 135 ? -4.633 -17.531 3.916 1 86.31 135 VAL B O 1
ATOM 2389 N N . PRO B 1 136 ? -4.812 -16.188 2.184 1 88 136 PRO B N 1
ATOM 2390 C CA . PRO B 1 136 ? -4.914 -14.906 1.488 1 88 136 PRO B CA 1
ATOM 2391 C C . PRO B 1 136 ? -6.23 -14.18 1.775 1 88 136 PRO B C 1
ATOM 2393 O O . PRO B 1 136 ? -7.277 -14.82 1.888 1 88 136 PRO B O 1
ATOM 2396 N N . TYR B 1 137 ? -6.156 -12.906 1.997 1 90.44 137 TYR B N 1
ATOM 2397 C CA . TYR B 1 137 ? -7.32 -12.039 2.135 1 90.44 137 TYR B CA 1
ATOM 2398 C C . TYR B 1 137 ? -7.496 -11.164 0.899 1 90.44 137 TYR B C 1
ATOM 2400 O O . TYR B 1 137 ? -6.512 -10.68 0.328 1 90.44 137 TYR B O 1
ATOM 2408 N N . PHE B 1 138 ? -8.773 -10.891 0.493 1 91.19 138 PHE B N 1
ATOM 2409 C CA . PHE B 1 138 ? -9.008 -10.164 -0.75 1 91.19 138 PHE B CA 1
ATOM 2410 C C . PHE B 1 138 ? -9.75 -8.859 -0.483 1 91.19 138 PHE B C 1
ATOM 2412 O O . PHE B 1 138 ? -10.672 -8.82 0.337 1 91.19 138 PHE B O 1
ATOM 2419 N N . PHE B 1 139 ? -9.305 -7.855 -1.116 1 92 139 PHE B N 1
ATOM 2420 C CA . PHE B 1 139 ? -10.055 -6.621 -1.297 1 92 139 PHE B CA 1
ATOM 2421 C C . PHE B 1 139 ? -10.484 -6.453 -2.75 1 92 139 PHE B C 1
ATOM 2423 O O . PHE B 1 139 ? -9.648 -6.52 -3.658 1 92 139 PHE B O 1
ATOM 2430 N N . ILE B 1 140 ? -11.719 -6.359 -3.014 1 92.88 140 ILE B N 1
ATOM 2431 C CA . ILE B 1 140 ? -12.242 -6.125 -4.355 1 92.88 140 ILE B C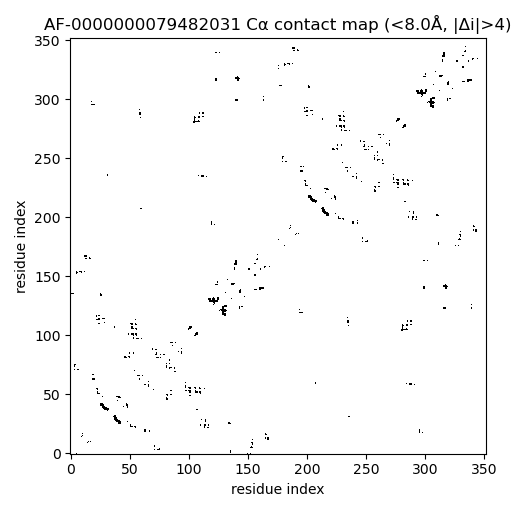A 1
ATOM 2432 C C . ILE B 1 140 ? -12.703 -4.676 -4.484 1 92.88 140 ILE B C 1
ATOM 2434 O O . ILE B 1 140 ? -13.664 -4.266 -3.83 1 92.88 140 ILE B O 1
ATOM 2438 N N . ASP B 1 141 ? -11.992 -3.91 -5.359 1 91.81 141 ASP B N 1
ATOM 2439 C CA . ASP B 1 141 ? -12.234 -2.48 -5.52 1 91.81 141 ASP B CA 1
ATOM 2440 C C . ASP B 1 141 ? -12.258 -1.771 -4.168 1 91.81 141 ASP B C 1
ATOM 2442 O O . ASP B 1 141 ? -13.156 -0.974 -3.895 1 91.81 141 ASP B O 1
ATOM 2446 N N . GLY B 1 142 ? -11.297 -2.209 -3.312 1 89.31 142 GLY B N 1
ATOM 2447 C CA . GLY B 1 142 ? -11.102 -1.548 -2.033 1 89.31 142 GLY B CA 1
ATOM 2448 C C . GLY B 1 142 ? -11.961 -2.131 -0.925 1 89.31 142 GLY B C 1
ATOM 2449 O O . GLY B 1 142 ? -11.727 -1.86 0.255 1 89.31 142 GLY B O 1
ATOM 2450 N N . ARG B 1 143 ? -12.898 -2.904 -1.252 1 88.88 143 ARG B N 1
ATOM 2451 C CA . ARG B 1 143 ? -13.797 -3.492 -0.266 1 88.88 143 ARG B CA 1
ATOM 2452 C C . ARG B 1 143 ? -13.312 -4.871 0.17 1 88.88 143 ARG B C 1
ATOM 2454 O O . ARG B 1 143 ? -12.961 -5.703 -0.668 1 88.88 143 ARG B O 1
ATOM 2461 N N . PRO B 1 144 ? -13.312 -5.027 1.497 1 89.88 144 PRO B N 1
ATOM 2462 C CA . PRO B 1 144 ? -12.852 -6.336 1.962 1 89.88 144 PRO B CA 1
ATOM 2463 C C . PRO B 1 144 ? -13.867 -7.445 1.716 1 89.88 144 PRO B C 1
ATOM 2465 O O . PRO B 1 144 ? -15.078 -7.195 1.738 1 89.88 144 PRO B O 1
ATOM 2468 N N . ASP B 1 145 ? -13.266 -8.602 1.363 1 86.88 145 ASP B N 1
ATOM 2469 C CA . ASP B 1 145 ? -14.086 -9.812 1.383 1 86.88 145 ASP B CA 1
ATOM 2470 C C . ASP B 1 145 ? -14.062 -10.469 2.764 1 86.88 145 ASP B C 1
ATOM 2472 O O . ASP B 1 145 ? -13.195 -11.289 3.059 1 86.88 145 ASP B O 1
ATOM 2476 N N . ASN B 1 146 ? -15.086 -10.234 3.529 1 79.44 146 ASN B N 1
ATOM 2477 C CA . ASN B 1 146 ? -15.117 -10.625 4.934 1 79.44 146 ASN B CA 1
ATOM 2478 C C . ASN B 1 146 ? -15.617 -12.055 5.105 1 79.44 146 ASN B C 1
ATOM 2480 O O . ASN B 1 146 ? -15.812 -12.516 6.23 1 79.44 146 ASN B O 1
ATOM 2484 N N . ASP B 1 147 ? -15.781 -12.68 4.016 1 79.44 147 ASP B N 1
ATOM 2485 C CA . ASP B 1 147 ? -16.312 -14.031 4.137 1 79.44 147 ASP B CA 1
ATOM 2486 C C . ASP B 1 147 ? -15.211 -15.07 4.016 1 79.44 147 ASP B C 1
ATOM 2488 O O . ASP B 1 147 ? -14.867 -15.5 2.912 1 79.44 147 ASP B O 1
ATOM 2492 N N . SER B 1 148 ? -14.766 -15.484 5.133 1 69.31 148 SER B N 1
ATOM 2493 C CA . SER B 1 148 ? -13.688 -16.469 5.172 1 69.31 148 SER B CA 1
ATOM 2494 C C . SER B 1 148 ? -14.164 -17.828 4.672 1 69.31 148 SER B C 1
ATOM 2496 O O . SER B 1 148 ? -13.352 -18.672 4.297 1 69.31 148 SER B O 1
ATOM 2498 N N . HIS B 1 149 ? -15.32 -17.984 4.746 1 69.94 149 HIS B N 1
ATOM 2499 C CA . HIS B 1 149 ? -15.898 -19.266 4.367 1 69.94 149 HIS B CA 1
ATOM 2500 C C . HIS B 1 149 ? -16.516 -19.203 2.973 1 69.94 149 HIS B C 1
ATOM 2502 O O . HIS B 1 149 ? -17.297 -20.062 2.6 1 69.94 149 HIS B O 1
ATOM 2508 N N . ASN B 1 150 ? -16.094 -18.219 2.383 1 66.75 150 ASN B N 1
ATOM 2509 C CA . ASN B 1 150 ? -16.656 -18.047 1.051 1 66.75 150 ASN B CA 1
ATOM 2510 C C . ASN B 1 150 ? -16.219 -19.156 0.105 1 66.75 150 ASN B C 1
ATOM 2512 O O . ASN B 1 150 ? -15.031 -19.406 -0.055 1 66.75 150 ASN B O 1
ATOM 2516 N N . THR B 1 151 ? -17.141 -19.844 -0.365 1 81.12 151 THR B N 1
ATOM 2517 C CA . THR B 1 151 ? -16.891 -20.953 -1.285 1 81.12 151 THR B CA 1
ATOM 2518 C C . THR B 1 151 ? -16.797 -20.438 -2.723 1 81.12 151 THR B C 1
ATOM 2520 O O . THR B 1 151 ? -16.547 -21.219 -3.645 1 81.12 151 THR B O 1
ATOM 2523 N N . LYS B 1 152 ? -16.922 -19.297 -2.82 1 86.69 152 LYS B N 1
ATOM 2524 C CA . LYS B 1 152 ? -16.875 -18.734 -4.168 1 86.69 152 LYS B CA 1
ATOM 2525 C C . LYS B 1 152 ? -15.438 -18.656 -4.676 1 86.69 152 LYS B C 1
ATOM 2527 O O . LYS B 1 152 ? -14.508 -18.422 -3.898 1 86.69 152 LYS B O 1
ATOM 2532 N N . SER B 1 153 ? -15.383 -18.844 -5.973 1 89.44 153 SER B N 1
ATOM 2533 C CA . SER B 1 153 ? -14.094 -18.625 -6.617 1 89.44 153 SER B CA 1
ATOM 2534 C C . SER B 1 153 ? -13.758 -17.141 -6.664 1 89.44 153 SER B C 1
ATOM 2536 O O . SER B 1 153 ? -14.633 -16.281 -6.496 1 89.44 153 SER B O 1
ATOM 2538 N N . LEU B 1 154 ? -12.492 -16.797 -6.859 1 90.5 154 LEU B N 1
ATOM 2539 C CA . LEU B 1 154 ? -12.078 -15.414 -7.008 1 90.5 154 LEU B CA 1
ATOM 2540 C C . LEU B 1 154 ? -12.836 -14.734 -8.141 1 90.5 154 LEU B C 1
ATOM 2542 O O . LEU B 1 154 ? -13.234 -13.578 -8.016 1 90.5 154 LEU B O 1
ATOM 2546 N N . THR B 1 155 ? -13.016 -15.539 -9.227 1 92.81 155 THR B N 1
ATOM 2547 C CA . THR B 1 155 ? -13.758 -15 -10.359 1 92.81 155 THR B CA 1
ATOM 2548 C C . THR B 1 155 ? -15.188 -14.648 -9.945 1 92.81 155 THR B C 1
ATOM 2550 O O . THR B 1 155 ? -15.703 -13.594 -10.328 1 92.81 155 THR B O 1
ATOM 2553 N N . GLU B 1 156 ? -15.758 -15.477 -9.203 1 91.94 156 GLU B N 1
ATOM 2554 C CA . GLU B 1 156 ? -17.109 -15.219 -8.727 1 91.94 156 GLU B CA 1
ATOM 2555 C C . GLU B 1 156 ? -17.141 -14.023 -7.773 1 91.94 156 GLU B C 1
ATOM 2557 O O . GLU B 1 156 ? -18.062 -13.203 -7.836 1 91.94 156 GLU B O 1
ATOM 2562 N N . LEU B 1 157 ? -16.203 -13.961 -6.992 1 91.31 157 LEU B N 1
ATOM 2563 C CA . LEU B 1 157 ? -16.125 -12.859 -6.035 1 91.31 157 LEU B CA 1
ATOM 2564 C C . LEU B 1 157 ? -16 -11.523 -6.75 1 91.31 157 LEU B C 1
ATOM 2566 O O . LEU B 1 157 ? -16.656 -10.547 -6.371 1 91.31 157 LEU B O 1
ATOM 2570 N N . ILE B 1 158 ? -15.133 -11.492 -7.715 1 93.31 158 ILE B N 1
ATOM 2571 C CA . ILE B 1 158 ? -14.938 -10.273 -8.5 1 93.31 158 ILE B CA 1
ATOM 2572 C C . ILE B 1 158 ? -16.266 -9.867 -9.148 1 93.31 158 ILE B C 1
ATOM 2574 O O . ILE B 1 158 ? -16.672 -8.703 -9.062 1 93.31 158 ILE B O 1
ATOM 2578 N N . CYS B 1 159 ? -16.953 -10.82 -9.727 1 94.69 159 CYS B N 1
ATOM 2579 C CA . CYS B 1 159 ? -18.203 -10.516 -10.414 1 94.69 159 CYS B CA 1
ATOM 2580 C C . CYS B 1 159 ? -19.297 -10.109 -9.43 1 94.69 159 CYS B C 1
ATOM 2582 O O . CYS B 1 159 ? -20.188 -9.328 -9.773 1 94.69 159 CYS B O 1
ATOM 2584 N N . GLU B 1 160 ? -19.203 -10.57 -8.32 1 91.88 160 GLU B N 1
ATOM 2585 C CA . GLU B 1 160 ? -20.219 -10.266 -7.312 1 91.88 160 GLU B CA 1
ATOM 2586 C C . GLU B 1 160 ? -19.953 -8.914 -6.656 1 91.88 160 GLU B C 1
ATOM 2588 O O . GLU B 1 160 ? -20.891 -8.148 -6.398 1 91.88 160 GLU B O 1
ATOM 2593 N N . LYS B 1 161 ? -18.719 -8.578 -6.418 1 91.31 161 LYS B N 1
ATOM 2594 C CA . LYS B 1 161 ? -18.422 -7.508 -5.469 1 91.31 161 LYS B CA 1
ATOM 2595 C C . LYS B 1 161 ? -17.859 -6.281 -6.18 1 91.31 161 LYS B C 1
ATOM 2597 O O . LYS B 1 161 ? -17.844 -5.188 -5.613 1 91.31 161 LYS B O 1
ATOM 2602 N N . ALA B 1 162 ? -17.359 -6.445 -7.34 1 92.25 162 ALA B N 1
ATOM 2603 C CA . ALA B 1 162 ? -16.719 -5.332 -8.023 1 92.25 162 ALA B CA 1
ATOM 2604 C C . ALA B 1 162 ? -17.703 -4.207 -8.305 1 92.25 162 ALA B C 1
ATOM 2606 O O . ALA B 1 162 ? -18.844 -4.457 -8.734 1 92.25 162 ALA B O 1
ATOM 2607 N N . THR B 1 163 ? -17.281 -2.982 -7.918 1 89.06 163 THR B N 1
ATOM 2608 C CA . THR B 1 163 ? -18.047 -1.803 -8.305 1 89.06 163 THR B CA 1
ATOM 2609 C C . THR B 1 163 ? -17.906 -1.541 -9.805 1 89.06 163 THR B C 1
ATOM 2611 O O . THR B 1 163 ? -18.891 -1.204 -10.477 1 89.06 163 THR B O 1
ATOM 2614 N N . ASN B 1 164 ? -16.672 -1.653 -10.281 1 88.06 164 ASN B N 1
ATOM 2615 C CA . ASN B 1 164 ? -16.391 -1.62 -11.711 1 88.06 164 ASN B CA 1
ATOM 2616 C C . ASN B 1 164 ? -16.328 -3.025 -12.305 1 88.06 164 ASN B C 1
ATOM 2618 O O . ASN B 1 164 ? -15.258 -3.588 -12.492 1 88.06 164 ASN B O 1
ATOM 2622 N N . LYS B 1 165 ? -17.469 -3.545 -12.711 1 91.81 165 LYS B N 1
ATOM 2623 C CA . LYS B 1 165 ? -17.562 -4.941 -13.117 1 91.81 165 LYS B CA 1
ATOM 2624 C C . LYS B 1 165 ? -17 -5.141 -14.523 1 91.81 165 LYS B C 1
ATOM 2626 O O . LYS B 1 165 ? -17.359 -4.426 -15.453 1 91.81 165 LYS B O 1
ATOM 2631 N N . PRO B 1 166 ? -16.062 -6.113 -14.578 1 93 166 PRO B N 1
ATOM 2632 C CA . PRO B 1 166 ? -15.609 -6.457 -15.93 1 93 166 PRO B CA 1
ATOM 2633 C C . PRO B 1 166 ? -16.75 -6.949 -16.828 1 93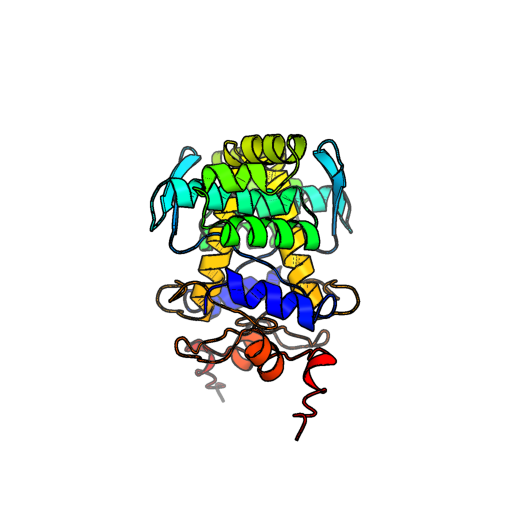 166 PRO B C 1
ATOM 2635 O O . PRO B 1 166 ? -17.703 -7.539 -16.328 1 93 166 PRO B O 1
ATOM 2638 N N . GLN B 1 167 ? -16.5 -6.703 -18.109 1 91.88 167 GLN B N 1
ATOM 2639 C CA . GLN B 1 167 ? -17.531 -7.062 -19.078 1 91.88 167 GLN B CA 1
ATOM 2640 C C . GLN B 1 167 ? -17.812 -8.562 -19.047 1 91.88 167 GLN B C 1
ATOM 2642 O O . GLN B 1 167 ? -18.953 -8.984 -19.234 1 91.88 167 GLN B O 1
ATOM 2647 N N . GLN B 1 168 ? -16.844 -9.336 -18.656 1 94.44 168 GLN B N 1
ATOM 2648 C CA . GLN B 1 168 ? -16.953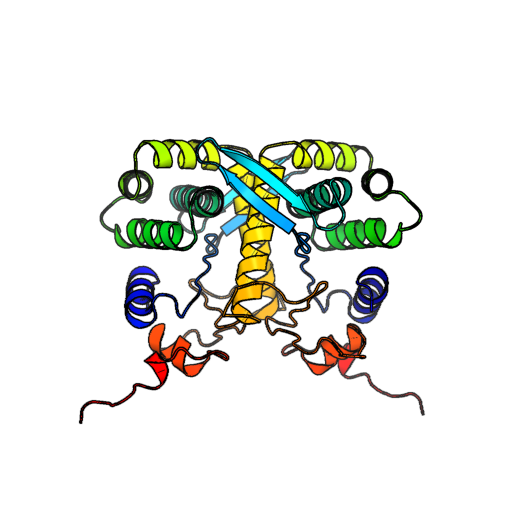 -10.789 -18.656 1 94.44 168 GLN B CA 1
ATOM 2649 C C . GLN B 1 168 ? -17.906 -11.273 -17.562 1 94.44 168 GLN B C 1
ATOM 2651 O O . GLN B 1 168 ? -18.328 -12.43 -17.562 1 94.44 168 GLN B O 1
ATOM 2656 N N . CYS B 1 169 ? -18.125 -10.422 -16.656 1 94 169 CYS B N 1
ATOM 2657 C CA . CYS B 1 169 ? -19.047 -10.797 -15.586 1 94 169 CYS B CA 1
ATOM 2658 C C . CYS B 1 169 ? -20.484 -10.797 -16.078 1 94 169 CYS B C 1
ATOM 2660 O O . CYS B 1 169 ? -21.359 -11.414 -15.461 1 94 169 CYS B O 1
ATOM 2662 N N . LEU B 1 170 ? -20.766 -10.078 -17.016 1 87.12 170 LEU B N 1
ATOM 2663 C CA . LEU B 1 170 ? -22.109 -9.953 -17.562 1 87.12 170 LEU B 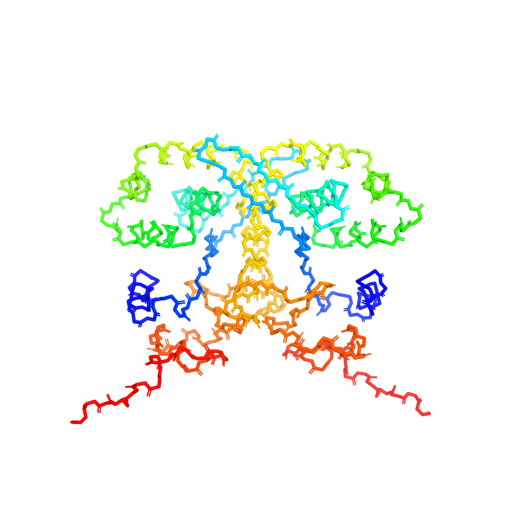CA 1
ATOM 2664 C C . LEU B 1 170 ? -22.438 -11.133 -18.469 1 87.12 170 LEU B C 1
ATOM 2666 O O . LEU B 1 170 ? -23.609 -11.406 -18.734 1 87.12 170 LEU B O 1
ATOM 2670 N N . ASP B 1 171 ? -21.406 -11.805 -19 1 73.19 171 ASP B N 1
ATOM 2671 C CA . ASP B 1 171 ? -21.609 -12.906 -19.938 1 73.19 171 ASP B CA 1
ATOM 2672 C C . ASP B 1 171 ? -22.047 -14.172 -19.203 1 73.19 171 ASP B C 1
ATOM 2674 O O . ASP B 1 171 ? -22.047 -15.266 -19.797 1 73.19 171 ASP B O 1
ATOM 2678 N N . THR B 1 172 ? -22.781 -14.117 -18.094 1 54.22 172 THR B N 1
ATOM 2679 C CA . THR B 1 172 ? -23.297 -15.359 -17.516 1 54.22 172 THR B CA 1
ATOM 2680 C C . THR B 1 172 ? -24.188 -16.094 -18.531 1 54.22 172 THR B C 1
ATOM 2682 O O . THR B 1 172 ? -25.406 -15.977 -18.469 1 54.22 172 THR B O 1
ATOM 2685 N N . LYS B 1 173 ? -24.25 -16.062 -19.812 1 45.97 173 LYS B N 1
ATOM 2686 C CA . LYS B 1 173 ? -25 -17.109 -20.469 1 45.97 173 LYS B CA 1
ATOM 2687 C C . LYS B 1 173 ? -24.547 -18.5 -19.984 1 45.97 173 LYS B C 1
ATOM 2689 O O . LYS B 1 173 ? -23.406 -18.891 -20.188 1 45.97 173 LYS B O 1
ATOM 2694 N N . THR B 1 174 ? -24.891 -18.844 -18.656 1 37.94 174 THR B N 1
ATOM 2695 C CA . THR B 1 174 ? -25.047 -20.281 -18.438 1 37.94 174 THR B CA 1
ATOM 2696 C C . THR B 1 174 ? -25.5 -20.984 -19.703 1 37.94 174 THR B C 1
ATOM 2698 O O . THR B 1 174 ? -26.562 -20.656 -20.25 1 37.94 174 THR B O 1
ATOM 2701 N N . ARG B 1 175 ? -24.672 -21.406 -20.484 1 35.25 175 ARG B N 1
ATOM 2702 C CA . ARG B 1 175 ? -25.062 -22.453 -21.422 1 35.25 175 ARG B CA 1
ATOM 2703 C C . ARG B 1 175 ? -25.984 -23.469 -20.75 1 35.25 175 ARG B C 1
ATOM 2705 O O . ARG B 1 175 ? -25.547 -24.234 -19.906 1 35.25 175 ARG B O 1
ATOM 2712 N N . ARG B 1 176 ? -27.406 -23.109 -20.75 1 28.69 176 ARG B N 1
ATOM 2713 C CA . ARG B 1 176 ? -28.344 -24.219 -20.812 1 28.69 176 ARG B CA 1
ATOM 2714 C C . ARG B 1 176 ? -28.219 -24.984 -22.125 1 28.69 176 ARG B C 1
ATOM 2716 O O . ARG B 1 176 ? -28.078 -24.359 -23.188 1 28.69 176 ARG B O 1
#

Foldseek 3Di:
DDCLPQVVVQCVLQPPVDQDDDLLQFPKDWDADPVRDIDIGDPVDDLSLLLNLLLLCCVVVDDSVLSSQLVSQLVVVVVDRSVVSSCVSDDNVVSVVSNVCSVDPNSVVSNVVSVVVQLCVLCVQPVVRSHDPHPPWDDAVNHTDNCPPDPDGPNVVNLVPHPSHGPSSVPPPPPD/DDCLPQVVVQCVQQPPVDQDDDLLQFPKDWDADPVRDIDIGDPVDDLSLLLNLLLLCCVVVDDSVLSSQLVSQLVVVVVDRSVVSLCVSDDNVSSVVSNVCSVDPNSVVSNVVSVVVQLCVLCVQPVVRSHDPHPPWDDAVNHTDNDPPDPDGPNRVNLVPHPSHGPSSVPPPPPD

InterPro domains:
  IPR004911 Gamma interferon inducible lysosomal thiol reductase GILT [PF03227] (3-90)
  IPR004911 Gamma interferon inducible lysosomal thiol reductase GILT [PTHR13234] (5-171)

Nearest PDB structures (foldseek):
  6nwx-assembly1_A  TM=7.884E-01  e=1.396E-05  Mus musculus
  6nwx-assembly1_A  TM=7.520E-01  e=1.421E-05  Mus musculus
  7mbx-assembly1_R  TM=2.114E-01  e=8.779E+00  Homo sapiens
  2yjf-assembly2_D  TM=1.949E-01  e=9.248E+00  Oryctolagus cuniculus

Organism: Varroa destructor (NCBI:txid109461)

Solvent-accessible surface area (backbone atoms only — not comparable to full-atom values): 19909 Å² total; per-residue (Å²): 139,54,69,57,61,35,48,58,52,34,43,69,67,47,45,86,62,52,85,83,81,84,72,58,49,76,70,49,50,77,46,70,42,99,86,65,45,79,47,77,48,34,76,79,34,70,67,48,43,50,49,24,18,38,55,35,28,31,66,71,78,36,54,68,67,54,35,50,52,34,50,45,42,34,55,56,32,62,91,36,62,62,75,58,20,58,44,68,49,48,54,70,70,57,29,52,51,31,50,55,31,35,75,33,64,30,10,53,38,32,40,50,49,34,47,51,51,45,35,53,52,1,37,62,78,27,66,89,74,25,46,62,92,57,78,91,70,53,61,45,71,41,35,74,59,85,55,86,78,55,82,62,49,59,53,52,45,44,55,70,56,32,83,77,59,44,74,68,56,73,57,68,67,70,84,125,138,54,70,57,62,36,48,58,52,35,43,68,67,48,44,87,62,53,83,81,83,85,71,58,50,76,70,49,50,76,46,71,44,98,86,64,45,75,46,78,47,37,77,80,35,68,66,48,44,51,48,25,18,37,55,37,29,31,68,71,79,37,54,68,68,55,33,51,54,35,49,44,45,34,56,54,32,65,90,36,60,59,74,57,21,58,43,70,49,46,55,70,70,54,29,52,50,31,49,55,30,35,75,34,64,32,10,52,40,32,39,49,51,32,48,51,52,45,35,52,53,0,37,61,78,27,66,89,73,25,46,62,90,56,79,91,71,53,61,45,70,42,36,73,60,86,55,85,78,56,82,64,50,59,53,52,44,44,55,70,56,32,81,78,59,43,73,68,55,72,58,68,70,71,82,123

pLDDT: mean 86.31, std 11.77, range [28.62, 95.69]

Radius of gyration: 20.58 Å; Cα contacts (8 Å, |Δi|>4): 458; chains: 2; bounding box: 50×58×42 Å

Secondary structure (DSSP, 8-state):
--HHHHHHHHHHHHGGG------TT-SEEEEE-TTS-EEEEETT-HHHHHHHHHHHHHHHHS-HHHHHHHHHHHHHGGGS-HHHHHHHTS-HHHHHHHHHHHHSHHHHHHHHHHHHHHHHHHHHH-TTTT--SSSS--EETTEE---TT--S-HHHHHHHH-SS--GGGTT-----/--HHHHHHHHHHHHGGG------TT-SEEEEE-TTS-EEEEETT-HHHHHHHHHHHHHHHHS-HHHHHHHHHHHHHGGGS-HHHHHHHTS-HHHHHHHHHHHHSHHHHHHHHHHHHHHHHHHHHH-TTTT--SSSS--EETTEE---TT--S-HHHHHHHH-SS--GGGTT-----

Sequence (352 aa):
MTMSQELPKALTKFGSDIFVSLVPYGFADMKIGPNGSVNFYCHHGPDECIGNAWHACSHFYMSPKERLEYVICTMTGYRMQLPRALKKCTSPGMAAQLEKCAKGPQGIALVKLMADISQMAGAIVSPNDSVVPWVPYFFIDGRPDNDSHNTKSLTELICEKATNKPQQCLDTKTRRMTMSQELPKALTKFGSDIFVSLVPYGFADMKIGPNGSVNFYCHHGPDECIGNAWHACSHFYMSPKERLEYVICTMTGYRMQLPRALKKCTSPGMAAQLEKCAKGPQGIALVKLMADISQMAGAIVSPNDSVVPWVPYFFIDGRPDNDSHNTKSLTELICEKATNKPQQCLDTKTRR